Protein AF-A0A7G6AB05-F1 (afdb_monomer)

Radius of gyration: 19.97 Å; Cα contacts (8 Å, |Δi|>4): 587; chains: 1; bounding box: 58×50×56 Å

pLDDT: mean 70.3, std 20.04, range [27.23, 97.12]

Nearest PDB structures (foldseek):
  1w4s-assembly1_A  TM=7.068E-01  e=1.836E+00  Gallus gallus
  7r0w-assembly1_V  TM=6.114E-01  e=3.958E+00  Synechocystis
  1jsg-assembly1_A-2  TM=4.942E-01  e=6.851E+00  Homo sapiens
  7pe3-assembly1_B  TM=2.667E-01  e=8.533E+00  Caenorhabditis elegans

Structure (mmCIF, N/CA/C/O backbone):
data_AF-A0A7G6AB05-F1
#
_entry.id   AF-A0A7G6AB05-F1
#
loop_
_atom_site.group_PDB
_atom_site.id
_atom_site.type_symbol
_atom_site.label_atom_id
_atom_site.label_alt_id
_atom_site.label_comp_id
_atom_site.label_asym_id
_atom_site.label_entity_id
_atom_site.label_seq_id
_atom_site.pdbx_PDB_ins_code
_atom_site.Cartn_x
_atom_site.Cartn_y
_atom_site.Cartn_z
_atom_site.occupancy
_atom_site.B_iso_or_equiv
_atom_site.auth_seq_id
_atom_site.auth_comp_id
_atom_site.auth_asym_id
_atom_site.auth_atom_id
_atom_site.pdbx_PDB_model_num
ATOM 1 N N . MET A 1 1 ? -30.712 30.851 -35.227 1.00 44.06 1 MET A N 1
ATOM 2 C CA . MET A 1 1 ? -31.001 29.429 -34.936 1.00 44.06 1 MET A CA 1
ATOM 3 C C . MET A 1 1 ? -29.731 28.788 -34.395 1.00 44.06 1 MET A C 1
ATOM 5 O O . MET A 1 1 ? -28.768 28.641 -35.135 1.00 44.06 1 MET A O 1
ATOM 9 N N . MET A 1 2 ? -29.680 28.557 -33.081 1.00 33.19 2 MET A N 1
ATOM 10 C CA . MET A 1 2 ? -28.497 28.077 -32.356 1.00 33.19 2 MET A CA 1
ATOM 11 C C . MET A 1 2 ? -28.380 26.549 -32.433 1.00 33.19 2 MET A C 1
ATOM 13 O O . MET A 1 2 ? -29.336 25.832 -32.153 1.00 33.19 2 MET A O 1
ATOM 17 N N . ASN A 1 3 ? -27.187 26.073 -32.791 1.00 39.88 3 ASN A N 1
ATOM 18 C CA . ASN A 1 3 ? -26.809 24.663 -32.832 1.00 39.88 3 ASN A CA 1
ATOM 19 C C . ASN A 1 3 ? -26.556 24.117 -31.418 1.00 39.88 3 ASN A C 1
ATOM 21 O O . ASN A 1 3 ? -25.613 24.535 -30.746 1.00 39.88 3 ASN A O 1
ATOM 25 N N . HIS A 1 4 ? -27.332 23.118 -30.999 1.00 35.75 4 HIS A N 1
ATOM 26 C CA . HIS A 1 4 ? -27.012 22.278 -29.845 1.00 35.75 4 HIS A CA 1
ATOM 27 C C . HIS A 1 4 ? -26.193 21.057 -30.289 1.00 35.75 4 HIS A C 1
ATOM 29 O O . HIS A 1 4 ? -26.740 20.072 -30.775 1.00 35.75 4 HIS A O 1
ATOM 35 N N . ARG A 1 5 ? -24.874 21.088 -30.063 1.00 43.41 5 ARG A N 1
ATOM 36 C CA . ARG A 1 5 ? -24.049 19.874 -29.956 1.00 43.41 5 ARG A CA 1
ATOM 37 C C . ARG A 1 5 ? -23.779 19.606 -28.478 1.00 43.41 5 ARG A C 1
ATOM 39 O O . ARG A 1 5 ? -23.040 20.346 -27.837 1.00 43.41 5 ARG A O 1
ATOM 46 N N . ARG A 1 6 ? -24.402 18.559 -27.930 1.00 43.62 6 ARG A N 1
ATOM 47 C CA . ARG A 1 6 ? -24.071 18.019 -26.605 1.00 43.62 6 ARG A CA 1
ATOM 48 C C . ARG A 1 6 ? -22.850 17.110 -26.744 1.00 43.62 6 ARG A C 1
ATOM 50 O O . ARG A 1 6 ? -22.899 16.118 -27.463 1.00 43.62 6 ARG A O 1
ATOM 57 N N . ASN A 1 7 ? -21.771 17.464 -26.052 1.00 35.56 7 ASN A N 1
ATOM 58 C CA . ASN A 1 7 ? -20.606 16.608 -25.861 1.00 35.56 7 ASN A CA 1
ATOM 59 C C . ASN A 1 7 ? -20.951 15.496 -24.863 1.00 35.56 7 ASN A C 1
ATOM 61 O O . ASN A 1 7 ? -21.255 15.775 -23.705 1.00 35.56 7 ASN A O 1
ATOM 65 N N . ALA A 1 8 ? -20.866 14.244 -25.308 1.00 41.59 8 ALA A N 1
ATOM 66 C CA . ALA A 1 8 ? -20.833 13.068 -24.451 1.00 41.59 8 ALA A CA 1
ATOM 67 C C . ALA A 1 8 ? -19.367 12.660 -24.246 1.00 41.59 8 ALA A C 1
ATOM 69 O O . ALA A 1 8 ? -18.788 11.963 -25.073 1.00 41.59 8 ALA A O 1
ATOM 70 N N . ILE A 1 9 ? -18.746 13.125 -23.160 1.00 43.19 9 ILE A N 1
ATOM 71 C CA . ILE A 1 9 ? -17.452 12.617 -22.687 1.00 43.19 9 ILE A CA 1
ATOM 72 C C . ILE A 1 9 ? -17.542 12.507 -21.166 1.00 43.19 9 ILE A C 1
ATOM 74 O O . ILE A 1 9 ? -17.544 13.519 -20.474 1.00 43.19 9 ILE A O 1
ATOM 78 N N . GLY A 1 10 ? -17.624 11.281 -20.646 1.00 33.03 10 GLY A N 1
ATOM 79 C CA . GLY A 1 10 ? -17.534 11.032 -19.205 1.00 33.03 10 GLY A CA 1
ATOM 80 C C . GLY A 1 10 ? -18.266 9.774 -18.752 1.00 33.03 10 GLY A C 1
ATOM 81 O O . GLY A 1 10 ? -19.302 9.876 -18.112 1.00 33.03 10 GLY A O 1
ATOM 82 N N . GLY A 1 11 ? -17.748 8.585 -19.081 1.00 30.56 11 GLY A N 1
ATOM 83 C CA . GLY A 1 11 ? -18.360 7.332 -18.606 1.00 30.56 11 GLY A CA 1
ATOM 84 C C . GLY A 1 11 ? -17.463 6.092 -18.541 1.00 30.56 11 GLY A C 1
ATOM 85 O O . GLY A 1 11 ? -17.875 5.093 -17.966 1.00 30.56 11 GLY A O 1
ATOM 86 N N . LEU A 1 12 ? -16.237 6.112 -19.080 1.00 37.25 12 LEU A N 1
ATOM 87 C CA . LEU A 1 12 ? -15.486 4.863 -19.290 1.00 37.25 12 LEU A CA 1
ATOM 88 C C . LEU A 1 12 ? -14.577 4.394 -18.135 1.00 37.25 12 LEU A C 1
ATOM 90 O O . LEU A 1 12 ? -14.086 3.271 -18.202 1.00 37.25 12 LEU A O 1
ATOM 94 N N . LEU A 1 13 ? -14.327 5.193 -17.088 1.00 42.69 13 LEU A N 1
ATOM 95 C CA . LEU A 1 13 ? -13.339 4.812 -16.060 1.00 42.69 13 LEU A CA 1
ATOM 96 C C . LEU A 1 13 ? -13.902 3.944 -14.916 1.00 42.69 13 LEU A C 1
ATOM 98 O O . LEU A 1 13 ? -13.190 3.078 -14.415 1.00 42.69 13 LEU A O 1
ATOM 102 N N . ALA A 1 14 ? -15.169 4.114 -14.526 1.00 40.97 14 ALA A N 1
ATOM 103 C CA . ALA A 1 14 ? -15.726 3.430 -13.350 1.00 40.97 14 ALA A CA 1
ATOM 104 C C . ALA A 1 14 ? -16.011 1.929 -13.577 1.00 40.97 14 ALA A C 1
ATOM 106 O O . ALA A 1 14 ? -15.932 1.131 -12.645 1.00 40.97 14 ALA A O 1
ATOM 107 N N . MET A 1 15 ? -16.291 1.511 -14.818 1.00 38.28 15 MET A N 1
ATOM 108 C CA . MET A 1 15 ? -16.656 0.117 -15.116 1.00 38.28 15 MET A CA 1
ATOM 109 C C . MET A 1 15 ? -15.473 -0.867 -15.112 1.00 38.28 15 MET A C 1
ATOM 111 O O . MET A 1 15 ? -15.687 -2.055 -14.886 1.00 38.28 15 MET A O 1
ATOM 115 N N . SER A 1 16 ? -14.230 -0.414 -15.322 1.00 48.09 16 SER A N 1
ATOM 116 C CA . SER A 1 16 ? -13.082 -1.338 -15.430 1.00 48.09 16 SER A CA 1
ATOM 117 C C . SER A 1 16 ? -12.564 -1.837 -14.076 1.00 48.09 16 SER A C 1
ATOM 119 O O . SER A 1 16 ? -12.062 -2.954 -13.996 1.00 48.09 16 SER A O 1
ATOM 121 N N . VAL A 1 17 ? -12.718 -1.056 -13.002 1.00 45.28 17 VAL A N 1
ATOM 122 C CA . VAL A 1 17 ? -12.268 -1.454 -11.654 1.00 45.28 17 VAL A CA 1
ATOM 123 C C . VAL A 1 17 ? -13.204 -2.511 -11.056 1.00 45.28 17 VAL A C 1
ATOM 125 O O . VAL A 1 17 ? -12.750 -3.478 -10.457 1.00 45.28 17 VAL A O 1
ATOM 128 N N . SER A 1 18 ? -14.514 -2.391 -11.286 1.00 46.34 18 SER A N 1
ATOM 129 C CA . SER A 1 18 ? -15.521 -3.266 -10.667 1.00 46.34 18 SER A CA 1
ATOM 130 C C . SER A 1 18 ? -15.430 -4.740 -11.111 1.00 46.34 18 SER A C 1
ATOM 132 O O . SER A 1 18 ? -15.694 -5.641 -10.315 1.00 46.34 18 SER A O 1
ATOM 134 N N . LEU A 1 19 ? -14.997 -5.014 -12.350 1.00 47.50 19 LEU A N 1
ATOM 135 C CA . LEU A 1 19 ? -14.832 -6.384 -12.865 1.00 47.50 19 LEU A CA 1
ATOM 136 C C . LEU A 1 19 ? -13.566 -7.087 -12.348 1.00 47.50 19 LEU A C 1
ATOM 138 O O . LEU A 1 19 ? -13.603 -8.294 -12.120 1.00 47.50 19 LEU A O 1
ATOM 142 N N . ALA A 1 20 ? -12.475 -6.351 -12.116 1.00 52.31 20 ALA A N 1
ATOM 143 C CA . ALA A 1 20 ? -11.216 -6.915 -11.620 1.00 52.31 20 ALA A CA 1
ATOM 144 C C . ALA A 1 20 ? -11.246 -7.256 -10.117 1.00 52.31 20 ALA A C 1
ATOM 146 O O . ALA A 1 20 ? -10.421 -8.031 -9.647 1.00 52.31 20 ALA A O 1
ATOM 147 N N . LEU A 1 21 ? -12.202 -6.704 -9.360 1.00 54.72 21 LEU A N 1
ATOM 148 C CA . LEU A 1 21 ? -12.283 -6.868 -7.904 1.00 54.72 21 LEU A CA 1
ATOM 149 C C . LEU A 1 21 ? -13.045 -8.119 -7.443 1.00 54.72 21 LEU A C 1
ATOM 151 O O . LEU A 1 21 ? -12.908 -8.535 -6.296 1.00 54.72 21 LEU A O 1
ATOM 155 N N . ARG A 1 22 ? -13.833 -8.753 -8.320 1.00 53.94 22 ARG A N 1
ATOM 156 C CA . ARG A 1 22 ? -14.646 -9.926 -7.953 1.00 53.94 22 ARG A CA 1
ATOM 157 C C . ARG A 1 22 ? -13.841 -11.143 -7.463 1.00 53.94 22 ARG A C 1
ATOM 159 O O . ARG A 1 22 ? -14.256 -11.714 -6.459 1.00 53.94 22 ARG A O 1
ATOM 166 N N . PRO A 1 23 ? -12.710 -11.540 -8.082 1.00 57.22 23 PRO A N 1
ATOM 167 C CA . PRO A 1 23 ? -11.894 -12.627 -7.541 1.00 57.22 23 PRO A CA 1
ATOM 168 C C . PRO A 1 23 ? -11.135 -12.221 -6.268 1.00 57.22 23 PRO A C 1
ATOM 170 O O . PRO A 1 23 ? -10.894 -13.066 -5.415 1.00 57.22 23 PRO A O 1
ATOM 173 N N . VAL A 1 24 ? -10.816 -10.932 -6.103 1.00 58.56 24 VAL A N 1
ATOM 174 C CA . VAL A 1 24 ? -10.061 -10.406 -4.950 1.00 58.56 24 VAL A CA 1
ATOM 175 C C . VAL A 1 24 ? -10.853 -10.533 -3.642 1.00 58.56 24 VAL A C 1
ATOM 177 O O . VAL A 1 24 ? -10.275 -10.774 -2.587 1.00 58.56 24 VAL A O 1
ATOM 180 N N . PHE A 1 25 ? -12.182 -10.415 -3.700 1.00 62.56 25 PHE A N 1
ATOM 181 C CA . PHE A 1 25 ? -13.049 -10.473 -2.517 1.00 62.56 25 PHE A CA 1
ATOM 182 C C . PHE A 1 25 ? -13.604 -11.867 -2.192 1.00 62.56 25 PHE A C 1
ATOM 184 O O . PHE A 1 25 ? -14.284 -12.025 -1.181 1.00 62.56 25 PHE A O 1
ATOM 191 N N . ALA A 1 26 ? -13.308 -12.887 -3.005 1.00 58.47 26 ALA A N 1
ATOM 192 C CA . ALA A 1 26 ? -13.782 -14.253 -2.766 1.00 58.47 26 ALA A CA 1
ATOM 193 C C . ALA A 1 26 ? -13.115 -14.922 -1.545 1.00 58.47 26 ALA A C 1
ATOM 195 O O . ALA A 1 26 ? -13.660 -15.867 -0.984 1.00 58.47 26 ALA A O 1
ATOM 196 N N . GLN A 1 27 ? -11.968 -14.406 -1.097 1.00 60.06 27 GLN A N 1
ATOM 197 C CA . GLN A 1 27 ? -11.212 -14.874 0.073 1.00 60.06 27 GLN A CA 1
ATOM 198 C C . GLN A 1 27 ? -11.715 -14.252 1.398 1.00 60.06 27 GLN A C 1
ATOM 200 O O . GLN A 1 27 ? -10.928 -13.981 2.302 1.00 60.06 27 GLN A O 1
ATOM 205 N N . ALA A 1 28 ? -13.016 -13.958 1.511 1.00 49.59 28 ALA A N 1
ATOM 206 C CA . ALA A 1 28 ? -13.575 -13.283 2.682 1.00 49.59 28 ALA A CA 1
ATOM 207 C C . ALA A 1 28 ? -13.363 -14.103 3.972 1.00 49.59 28 ALA A C 1
ATOM 209 O O . ALA A 1 28 ? -13.723 -15.275 4.069 1.00 49.59 28 ALA A O 1
ATOM 210 N N . ASN A 1 29 ? -12.748 -13.448 4.958 1.00 54.75 29 ASN A N 1
ATOM 211 C CA . A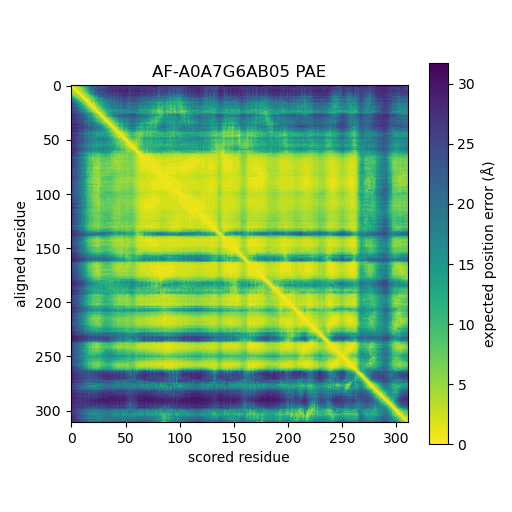SN A 1 29 ? -12.280 -14.032 6.210 1.00 54.75 29 ASN A CA 1
ATOM 212 C C . ASN A 1 29 ? -13.432 -14.264 7.197 1.00 54.75 29 ASN A C 1
ATOM 214 O O . ASN A 1 29 ? -14.025 -13.304 7.685 1.00 54.75 29 ASN A O 1
ATOM 218 N N . ASN A 1 30 ? -13.683 -15.520 7.567 1.00 44.16 30 ASN A N 1
ATOM 219 C CA . ASN A 1 30 ? -14.543 -15.858 8.700 1.00 44.16 30 ASN A CA 1
ATOM 220 C C . ASN A 1 30 ? -13.692 -15.892 9.983 1.00 44.16 30 ASN A C 1
ATOM 222 O O . ASN A 1 30 ? -12.887 -16.805 10.153 1.00 44.16 30 ASN A O 1
ATOM 226 N N . GLY A 1 31 ? -13.865 -14.918 10.883 1.00 49.56 31 GLY A N 1
ATOM 227 C CA . GLY A 1 31 ? -13.350 -14.997 12.261 1.00 49.56 31 GLY A CA 1
ATOM 228 C C . GLY A 1 31 ? -11.985 -14.348 12.511 1.00 49.56 31 GLY A C 1
ATOM 229 O O . GLY A 1 31 ? -11.032 -15.014 12.911 1.00 49.56 31 GLY A O 1
ATOM 230 N N . ILE A 1 32 ? -11.883 -13.033 12.322 1.00 48.62 32 ILE A N 1
ATOM 231 C CA . ILE A 1 32 ? -10.687 -12.266 12.688 1.00 48.62 32 ILE A CA 1
ATOM 232 C C . ILE A 1 32 ? -10.791 -11.852 14.165 1.00 48.62 32 ILE A C 1
ATOM 234 O O . ILE A 1 32 ? -11.595 -10.988 14.504 1.00 48.62 32 ILE A O 1
ATOM 238 N N . SER A 1 33 ? -9.970 -12.429 15.050 1.00 48.75 33 SER A N 1
ATOM 239 C CA . SER A 1 33 ? -9.823 -11.914 16.420 1.00 48.75 33 SER A CA 1
ATOM 240 C C . SER A 1 33 ? -8.942 -10.655 16.436 1.00 48.75 33 SER A C 1
ATOM 242 O O . SER A 1 33 ? -8.066 -10.470 15.588 1.00 48.75 33 SER A O 1
ATOM 244 N N . ALA A 1 34 ? -9.187 -9.752 17.390 1.00 48.28 34 ALA A N 1
ATOM 245 C CA . ALA A 1 34 ? -8.435 -8.501 17.549 1.00 48.28 34 ALA A CA 1
ATOM 246 C C . ALA A 1 34 ? -7.020 -8.694 18.146 1.00 48.28 34 ALA A C 1
ATOM 248 O O . ALA A 1 34 ? -6.250 -7.734 18.249 1.00 48.28 34 ALA A O 1
ATOM 249 N N . GLU A 1 35 ? -6.667 -9.925 18.524 1.00 44.09 35 GLU A N 1
ATOM 250 C CA . GLU A 1 35 ? -5.389 -10.271 19.144 1.00 44.09 35 GLU A CA 1
ATOM 251 C C . GLU A 1 35 ? -4.234 -10.038 18.157 1.00 44.09 35 GLU A C 1
ATOM 253 O O . GLU A 1 35 ? -4.220 -10.540 17.034 1.00 44.09 35 GLU A O 1
ATOM 258 N N . GLY A 1 36 ? -3.268 -9.212 18.563 1.00 47.62 36 GLY A N 1
ATOM 259 C CA . GLY A 1 36 ? -2.148 -8.763 17.724 1.00 47.62 36 GLY A CA 1
ATOM 260 C C . GLY A 1 36 ? -2.143 -7.261 17.427 1.00 47.62 36 GLY A C 1
ATOM 261 O O . GLY A 1 36 ? -1.134 -6.741 16.947 1.00 47.62 36 GLY A O 1
ATOM 262 N N . MET A 1 37 ? -3.223 -6.542 17.757 1.00 43.88 37 MET A N 1
ATOM 263 C CA . MET A 1 37 ? -3.253 -5.074 17.713 1.00 43.88 37 MET A CA 1
ATOM 264 C C . MET A 1 37 ? -2.632 -4.391 18.930 1.00 43.88 37 MET A C 1
ATOM 266 O O . MET A 1 37 ? -2.259 -3.232 18.805 1.00 43.88 37 MET A O 1
ATOM 270 N N . GLU A 1 38 ? -2.433 -5.091 20.048 1.00 49.12 38 GLU A N 1
ATOM 271 C CA . GLU A 1 38 ? -1.863 -4.528 21.290 1.00 49.12 38 GLU A CA 1
ATOM 272 C C . GLU A 1 38 ? -0.440 -3.965 21.127 1.00 49.12 38 GLU A C 1
ATOM 274 O O . GLU A 1 38 ? 0.093 -3.311 22.010 1.00 49.12 38 GLU A O 1
ATOM 279 N N . LYS A 1 39 ? 0.201 -4.191 19.975 1.00 50.53 39 LYS A N 1
ATOM 280 C CA . LYS A 1 39 ? 1.492 -3.578 19.645 1.00 50.53 39 LYS A CA 1
ATOM 281 C C . LYS A 1 39 ? 1.371 -2.311 18.805 1.00 50.53 39 LYS A C 1
ATOM 283 O O . LYS A 1 39 ? 2.404 -1.728 18.486 1.00 50.53 39 LYS A O 1
ATOM 288 N N . PHE A 1 40 ? 0.175 -1.866 18.410 1.00 52.16 40 PHE A N 1
ATOM 289 C CA . PHE A 1 40 ? 0.024 -0.629 17.632 1.00 52.16 40 PHE A CA 1
ATOM 290 C C . PHE A 1 40 ? 0.294 0.646 18.445 1.00 52.16 40 PHE A C 1
ATOM 292 O O . PHE A 1 40 ? 0.454 1.705 17.835 1.00 52.16 40 PHE A O 1
ATOM 299 N N . ASP A 1 41 ? 0.408 0.534 19.768 1.00 53.19 41 ASP A N 1
ATOM 300 C CA . ASP A 1 41 ? 0.462 1.674 20.686 1.00 53.19 41 ASP A CA 1
ATOM 301 C C . ASP A 1 41 ? 1.769 2.465 20.618 1.00 53.19 41 ASP A C 1
ATOM 303 O O . ASP A 1 41 ? 1.729 3.696 20.631 1.00 53.19 41 ASP A O 1
ATOM 307 N N . ASP A 1 42 ? 2.893 1.794 20.357 1.00 60.91 42 ASP A N 1
ATOM 308 C CA . ASP A 1 42 ? 4.179 2.462 20.166 1.00 60.91 42 ASP A CA 1
ATOM 309 C C . ASP A 1 42 ? 4.446 2.698 18.675 1.00 60.91 42 ASP A C 1
ATOM 311 O O . ASP A 1 42 ? 4.861 1.805 17.922 1.00 60.91 42 ASP A O 1
ATOM 315 N N . PHE A 1 43 ? 4.180 3.922 18.214 1.00 58.56 43 PHE A N 1
ATOM 316 C CA . PHE A 1 43 ? 4.699 4.380 16.926 1.00 58.56 43 PHE A CA 1
ATOM 317 C C . PHE A 1 43 ? 6.229 4.362 16.980 1.00 58.56 43 PHE A C 1
ATOM 319 O O . PHE A 1 43 ? 6.782 4.837 17.972 1.00 58.56 43 PHE A O 1
ATOM 326 N N . PRO A 1 44 ? 6.926 3.873 15.933 1.00 64.62 44 PRO A N 1
ATOM 327 C CA . PRO A 1 44 ? 8.379 3.970 15.898 1.00 64.62 44 PRO A CA 1
ATOM 328 C C . PRO A 1 44 ? 8.783 5.432 16.112 1.00 64.62 44 PRO A C 1
ATOM 330 O O . PRO A 1 44 ? 8.218 6.316 15.457 1.00 64.62 44 PRO A O 1
ATOM 333 N N . GLN A 1 45 ? 9.712 5.677 17.040 1.00 64.56 45 GLN A N 1
ATOM 334 C CA . GLN A 1 45 ? 10.186 7.015 17.421 1.00 64.56 45 GLN A CA 1
ATOM 335 C C . GLN A 1 45 ? 10.561 7.849 16.185 1.00 64.56 45 GLN A C 1
ATOM 337 O O . GLN A 1 45 ? 10.300 9.042 16.102 1.00 64.56 45 GLN A O 1
ATOM 342 N N . GLU A 1 46 ? 11.030 7.173 15.141 1.00 65.31 46 GLU A N 1
ATOM 343 C CA . GLU A 1 46 ? 11.358 7.716 13.831 1.00 65.31 46 GLU A CA 1
ATOM 344 C C . GLU A 1 46 ? 10.228 8.497 13.142 1.00 65.31 46 GLU A C 1
ATOM 346 O O . GLU A 1 46 ? 10.495 9.429 12.381 1.00 65.31 46 GLU A O 1
ATOM 351 N N . PHE A 1 47 ? 8.966 8.125 13.371 1.00 65.06 47 PHE A N 1
ATOM 352 C CA . PHE A 1 47 ? 7.822 8.887 12.865 1.00 65.06 47 PHE A CA 1
ATOM 353 C C . PHE A 1 47 ? 7.615 10.171 13.673 1.00 65.06 47 PHE A C 1
ATOM 355 O O . PHE A 1 47 ? 7.250 11.194 13.097 1.00 65.06 47 PHE A O 1
ATOM 362 N N . GLN A 1 48 ? 7.900 10.135 14.976 1.00 59.69 48 GLN A N 1
ATOM 363 C CA . GLN A 1 48 ? 7.760 11.268 15.891 1.00 59.69 48 GLN A CA 1
ATOM 364 C C . GLN A 1 48 ? 8.875 12.306 15.695 1.00 59.69 48 GLN A C 1
ATOM 366 O O . GLN A 1 48 ? 8.613 13.505 15.748 1.00 59.69 48 GLN A O 1
ATOM 371 N N . ASP A 1 49 ? 10.084 11.865 15.340 1.00 60.19 49 ASP A N 1
ATOM 372 C CA . ASP A 1 49 ? 11.262 12.727 15.142 1.00 60.19 49 ASP A CA 1
ATOM 373 C C . ASP A 1 49 ? 11.226 13.525 13.819 1.00 60.19 49 ASP A C 1
ATOM 375 O O . ASP A 1 49 ? 12.192 14.179 13.414 1.00 60.19 49 ASP A O 1
ATOM 379 N N . GLY A 1 50 ? 10.101 13.480 13.100 1.00 58.75 50 GLY A N 1
ATOM 380 C CA . GLY A 1 50 ? 9.906 14.227 11.867 1.00 58.75 50 GLY A CA 1
ATOM 381 C C . GLY A 1 50 ? 10.708 13.683 10.685 1.00 58.75 50 GLY A C 1
ATOM 382 O O . GLY A 1 50 ? 11.036 14.463 9.795 1.00 58.75 50 GLY A O 1
ATOM 383 N N . MET A 1 51 ? 11.016 12.379 10.633 1.00 58.25 51 MET A N 1
ATOM 384 C CA . MET A 1 51 ? 11.576 11.753 9.420 1.00 58.25 51 MET A CA 1
ATOM 385 C C . MET A 1 51 ? 10.522 11.514 8.330 1.00 58.25 51 MET A C 1
ATOM 387 O O . MET A 1 51 ? 10.863 11.296 7.168 1.00 58.25 51 MET A O 1
ATOM 391 N N . PHE A 1 52 ? 9.236 11.606 8.673 1.00 62.00 52 PHE A N 1
ATOM 392 C CA . PHE A 1 52 ? 8.141 11.664 7.709 1.00 62.00 52 PHE A CA 1
ATOM 393 C C . PHE A 1 52 ? 7.956 13.120 7.248 1.00 62.00 52 PHE A C 1
ATOM 395 O O . PHE A 1 52 ? 7.048 13.823 7.687 1.00 62.00 52 PHE A O 1
ATOM 402 N N . ARG A 1 53 ? 8.874 13.616 6.410 1.00 58.44 53 ARG A N 1
ATOM 403 C CA . ARG A 1 53 ? 8.783 14.947 5.783 1.00 58.44 53 ARG A CA 1
ATOM 404 C C . ARG A 1 53 ? 8.573 14.805 4.292 1.00 58.44 53 ARG A C 1
ATOM 406 O O . ARG A 1 53 ? 9.129 13.912 3.658 1.00 58.44 53 ARG A O 1
ATOM 413 N N . SER A 1 54 ? 7.765 15.699 3.736 1.00 56.72 54 SER A N 1
ATOM 414 C CA . SER A 1 54 ? 7.745 15.869 2.293 1.00 56.72 54 SER A CA 1
ATOM 415 C C . SER A 1 54 ? 9.046 16.569 1.892 1.00 56.72 54 SER A C 1
ATOM 417 O O . SER A 1 54 ? 9.517 17.433 2.635 1.00 56.72 54 SER A O 1
ATOM 419 N N . PRO A 1 55 ? 9.626 16.257 0.724 1.00 54.69 55 PRO A N 1
ATOM 420 C CA . PRO A 1 55 ? 10.668 17.098 0.124 1.00 54.69 55 PRO A CA 1
ATOM 421 C C . PRO A 1 55 ? 10.174 18.529 -0.150 1.00 54.69 55 PRO A C 1
ATOM 423 O O . PRO A 1 55 ? 10.980 19.443 -0.278 1.00 54.69 55 PRO A O 1
ATOM 426 N N . ASP A 1 56 ? 8.856 18.723 -0.264 1.00 57.56 56 ASP A N 1
ATOM 427 C CA . ASP A 1 56 ? 8.233 20.038 -0.338 1.00 57.56 56 ASP A CA 1
ATOM 428 C C . ASP A 1 56 ? 8.187 20.634 1.079 1.00 57.56 56 ASP A C 1
ATOM 430 O O . ASP A 1 56 ? 7.405 20.146 1.899 1.00 57.56 56 ASP A O 1
ATOM 434 N N . PRO A 1 57 ? 8.977 21.681 1.387 1.00 58.97 57 PRO A N 1
ATOM 435 C CA . PRO A 1 57 ? 9.057 22.260 2.730 1.00 58.97 57 PRO A CA 1
ATOM 436 C C . PRO A 1 57 ? 7.732 22.880 3.199 1.00 58.97 57 PRO A C 1
ATOM 438 O O . PRO A 1 57 ? 7.547 23.127 4.392 1.00 58.97 57 PRO A O 1
ATOM 441 N N . ASN A 1 58 ? 6.785 23.110 2.284 1.00 58.91 58 ASN A N 1
ATOM 442 C CA . ASN A 1 58 ? 5.450 23.590 2.623 1.00 58.91 58 ASN A CA 1
ATOM 443 C C . ASN A 1 58 ? 4.505 22.450 3.033 1.00 58.91 58 ASN A C 1
ATOM 445 O O . ASN A 1 58 ? 3.460 22.709 3.634 1.00 58.91 58 ASN A O 1
ATOM 449 N N . LYS A 1 59 ? 4.876 21.189 2.773 1.00 59.00 59 LYS A N 1
ATOM 450 C CA . LYS A 1 59 ? 4.097 20.000 3.125 1.00 59.00 59 LYS A CA 1
ATOM 451 C C . LYS A 1 59 ? 4.739 19.251 4.286 1.00 59.00 59 LYS A C 1
ATOM 453 O O . LYS A 1 59 ? 5.794 18.641 4.156 1.00 59.00 59 LYS A O 1
ATOM 458 N N . ASN A 1 60 ? 4.037 19.205 5.410 1.00 58.88 60 ASN A N 1
ATOM 459 C CA . ASN A 1 60 ? 4.366 18.263 6.474 1.00 58.88 60 ASN A CA 1
ATOM 460 C C . ASN A 1 60 ? 3.274 17.201 6.501 1.00 58.88 60 ASN A C 1
ATOM 462 O O . ASN A 1 60 ? 2.114 17.485 6.208 1.00 58.88 60 ASN A O 1
ATOM 466 N N . PHE A 1 61 ? 3.642 15.984 6.854 1.00 67.00 61 PHE A N 1
ATOM 467 C CA . PHE A 1 61 ? 2.657 14.969 7.179 1.00 67.00 61 PHE A CA 1
ATOM 468 C C . PHE A 1 61 ? 2.104 15.217 8.581 1.00 67.00 61 PHE A C 1
ATOM 470 O O . PHE A 1 61 ? 2.650 16.034 9.333 1.00 67.00 61 PHE A O 1
ATOM 477 N N . GLY A 1 62 ? 1.019 14.522 8.928 1.00 66.19 62 GLY A N 1
ATOM 478 C CA . GLY A 1 62 ? 0.565 14.470 10.314 1.00 66.19 62 GLY A CA 1
ATOM 479 C C . GLY A 1 62 ? 1.709 14.094 11.260 1.00 66.19 62 GLY A C 1
ATOM 480 O O . GLY A 1 62 ? 2.605 13.361 10.862 1.00 66.19 62 GLY A O 1
ATOM 481 N N . SER A 1 63 ? 1.712 14.636 12.478 1.00 69.69 63 SER A N 1
ATOM 482 C CA . SER A 1 63 ? 2.806 14.473 13.454 1.00 69.69 63 SER A CA 1
ATOM 483 C C . SER A 1 63 ? 2.339 13.895 14.790 1.00 69.69 63 SER A C 1
ATOM 485 O O . SER A 1 63 ? 3.111 13.806 15.740 1.00 69.69 63 SER A O 1
ATOM 487 N N . THR A 1 64 ? 1.061 13.531 14.885 1.00 79.12 64 THR A N 1
ATOM 488 C CA . THR A 1 64 ? 0.417 13.093 16.127 1.00 79.12 64 THR A CA 1
ATOM 489 C C . THR A 1 64 ? -0.087 11.661 15.985 1.00 79.12 64 THR A C 1
ATOM 491 O O . THR A 1 64 ? -0.521 11.247 14.907 1.00 79.12 64 THR A O 1
ATOM 494 N N . SER A 1 65 ? -0.055 10.891 17.077 1.00 82.62 65 SER A N 1
ATOM 495 C CA . SER A 1 65 ? -0.656 9.555 17.095 1.00 82.62 65 SER A CA 1
ATOM 496 C C . SER A 1 65 ? -2.166 9.642 16.823 1.00 82.62 65 SER A C 1
ATOM 498 O O . SER A 1 65 ? -2.845 10.401 17.517 1.00 82.62 65 SER A O 1
ATOM 500 N N . PRO A 1 66 ? -2.709 8.884 15.854 1.00 87.12 66 PRO A N 1
ATOM 501 C CA . PRO A 1 66 ? -4.142 8.799 15.603 1.00 87.12 66 PRO A CA 1
ATOM 502 C C . PRO A 1 66 ? -4.927 8.294 16.820 1.00 87.12 66 PRO A C 1
ATOM 504 O O . PRO A 1 66 ? -4.373 7.535 17.619 1.00 87.12 66 PRO A O 1
ATOM 507 N N . PRO A 1 67 ? -6.221 8.657 16.944 1.00 90.19 67 PRO A N 1
ATOM 508 C CA . PRO A 1 67 ? -7.108 8.108 17.961 1.00 90.19 67 PRO A CA 1
ATOM 509 C C . PRO A 1 67 ? -7.185 6.585 17.854 1.00 90.19 67 PRO A C 1
ATOM 511 O O . PRO A 1 67 ? -7.121 6.042 16.746 1.00 90.19 67 PRO A O 1
ATOM 514 N N . GLU A 1 68 ? -7.419 5.901 18.975 1.00 88.81 68 GLU A N 1
ATOM 515 C CA . GLU A 1 68 ? -7.499 4.432 19.005 1.00 88.81 68 GLU A CA 1
ATOM 516 C C . GLU A 1 68 ? -8.519 3.868 18.015 1.00 88.81 68 GLU A C 1
ATOM 518 O O . GLU A 1 68 ? -8.240 2.894 17.321 1.00 88.81 68 GLU A O 1
ATOM 523 N N . THR A 1 69 ? -9.654 4.544 17.826 1.00 92.62 69 THR A N 1
ATOM 524 C CA . THR A 1 69 ? -10.658 4.148 16.830 1.00 92.62 69 THR A CA 1
ATOM 525 C C . THR A 1 69 ? -10.086 4.102 15.409 1.00 92.62 69 THR A C 1
ATOM 527 O O . THR A 1 69 ? -10.423 3.219 14.624 1.00 92.62 69 THR A O 1
ATOM 530 N N . TYR A 1 70 ? -9.192 5.030 15.051 1.00 92.88 70 TYR A N 1
ATOM 531 C CA . TYR A 1 70 ? -8.585 5.073 13.717 1.00 92.88 70 TYR A CA 1
ATOM 532 C C . TYR A 1 70 ? -7.528 3.978 13.562 1.00 92.88 70 TYR A C 1
ATOM 534 O O . TYR A 1 70 ? -7.421 3.381 12.485 1.00 92.88 70 TYR A O 1
ATOM 542 N N . LYS A 1 71 ? -6.774 3.686 14.632 1.00 90.38 71 LYS A N 1
ATOM 543 C CA . LYS A 1 71 ? -5.852 2.545 14.666 1.00 90.38 71 LYS A CA 1
ATOM 544 C C . LYS A 1 71 ? -6.622 1.236 14.492 1.00 90.38 71 LYS A C 1
ATOM 546 O O . LYS A 1 71 ? -6.270 0.459 13.608 1.00 90.38 71 LYS A O 1
ATOM 551 N N . ALA A 1 72 ? -7.708 1.041 15.246 1.00 90.75 72 ALA A N 1
ATOM 552 C CA . ALA A 1 72 ? -8.592 -0.124 15.175 1.00 90.75 72 ALA A CA 1
ATOM 553 C C . ALA A 1 72 ? -9.138 -0.354 13.757 1.00 90.75 72 ALA A C 1
ATOM 555 O O . ALA A 1 72 ? -8.954 -1.435 13.193 1.00 90.75 72 ALA A O 1
ATOM 556 N N . ILE A 1 73 ? -9.708 0.687 13.135 1.00 93.81 73 ILE A N 1
ATOM 557 C CA . ILE A 1 73 ? -10.188 0.630 11.744 1.00 93.81 73 ILE A CA 1
ATOM 558 C C . ILE A 1 73 ? -9.049 0.276 10.784 1.00 93.81 73 ILE A C 1
ATOM 560 O O . ILE A 1 73 ? -9.212 -0.585 9.924 1.00 93.81 73 ILE A O 1
ATOM 564 N N . SER A 1 74 ? -7.870 0.880 10.942 1.00 92.44 74 SER A N 1
ATOM 565 C CA . SER A 1 74 ? -6.718 0.564 10.085 1.00 92.44 74 SER A CA 1
ATOM 566 C C . SER A 1 74 ? -6.253 -0.878 10.236 1.00 92.44 74 SER A C 1
ATOM 568 O O . SER A 1 74 ? -5.880 -1.503 9.247 1.00 92.44 74 SER A O 1
ATOM 570 N N . GLY A 1 75 ? -6.305 -1.431 11.450 1.00 90.44 75 GLY A N 1
ATOM 571 C CA . GLY A 1 75 ? -6.027 -2.841 11.698 1.00 90.44 75 GLY A CA 1
ATOM 572 C C . GLY A 1 75 ? -6.976 -3.755 10.922 1.00 90.44 75 GLY A C 1
ATOM 573 O O . GLY A 1 75 ? -6.517 -4.690 10.267 1.00 90.44 75 GLY A O 1
ATOM 574 N N . VAL A 1 76 ? -8.276 -3.447 10.927 1.00 92.50 76 VAL A N 1
ATOM 575 C CA . VAL A 1 76 ? -9.278 -4.162 10.118 1.00 92.50 76 VAL A CA 1
ATOM 576 C C . VAL A 1 76 ? -8.985 -4.019 8.624 1.00 92.50 76 VAL A C 1
ATOM 578 O O . VAL A 1 76 ? -8.952 -5.019 7.912 1.00 92.50 76 VAL A O 1
ATOM 581 N N . LEU A 1 77 ? -8.678 -2.808 8.148 1.00 93.31 77 LEU A N 1
ATOM 582 C CA . LEU A 1 77 ? -8.346 -2.565 6.742 1.00 93.31 77 LEU A CA 1
ATOM 583 C C . LEU A 1 77 ? -7.111 -3.352 6.284 1.00 93.31 77 LEU A C 1
ATOM 585 O O . LEU A 1 77 ? -7.129 -3.924 5.197 1.00 93.31 77 LEU A O 1
ATOM 589 N N . LEU A 1 78 ? -6.055 -3.410 7.097 1.00 92.81 78 LEU A N 1
ATOM 590 C CA . LEU A 1 78 ? -4.829 -4.148 6.781 1.00 92.81 78 LEU A CA 1
ATOM 591 C C . LEU A 1 78 ? -5.052 -5.670 6.804 1.00 92.81 78 LEU A C 1
ATOM 593 O O . LEU A 1 78 ? -4.553 -6.366 5.923 1.00 92.81 78 LEU A O 1
ATOM 597 N N . ARG A 1 79 ? -5.814 -6.198 7.772 1.00 89.75 79 ARG A N 1
ATOM 598 C CA . ARG A 1 79 ? -6.147 -7.636 7.845 1.00 89.75 79 ARG A CA 1
ATOM 599 C C . ARG A 1 79 ? -7.124 -8.076 6.756 1.00 89.75 79 ARG A C 1
ATOM 601 O O . ARG A 1 79 ? -7.035 -9.204 6.280 1.00 89.75 79 ARG A O 1
ATOM 608 N N . GLY A 1 80 ? -8.029 -7.186 6.354 1.00 91.56 80 GLY A N 1
ATOM 609 C CA . GLY A 1 80 ? -9.000 -7.418 5.286 1.00 91.56 80 GLY A CA 1
ATOM 610 C C . GLY A 1 80 ? -8.380 -7.530 3.893 1.00 91.56 80 GLY A C 1
ATOM 611 O O . GLY A 1 80 ? -9.034 -8.035 2.984 1.00 91.56 80 GLY A O 1
ATOM 612 N N . ALA A 1 81 ? -7.127 -7.097 3.716 1.00 92.81 81 ALA A N 1
ATOM 613 C CA . ALA A 1 81 ? -6.429 -7.262 2.450 1.00 92.81 81 ALA A CA 1
ATOM 614 C C . ALA A 1 81 ? -6.189 -8.754 2.140 1.00 92.81 81 ALA A C 1
ATOM 616 O O . ALA A 1 81 ? -5.838 -9.516 3.057 1.00 92.81 81 ALA A O 1
ATOM 617 N N . PRO A 1 82 ? -6.309 -9.163 0.862 1.00 91.94 82 PRO A N 1
ATOM 618 C CA . PRO A 1 82 ? -6.130 -10.550 0.441 1.00 91.94 82 PRO A CA 1
ATOM 619 C C . PRO A 1 82 ? -4.699 -11.031 0.717 1.00 91.94 82 PRO A C 1
ATOM 621 O O . PRO A 1 82 ? -3.777 -10.230 0.884 1.00 91.94 82 PRO A O 1
ATOM 624 N N . PHE A 1 83 ? -4.513 -12.345 0.779 1.00 92.00 83 PHE A N 1
ATOM 625 C CA . PHE A 1 83 ? -3.242 -13.022 1.054 1.00 92.00 83 PHE A CA 1
ATOM 626 C C . PHE A 1 83 ? -3.172 -14.310 0.230 1.00 92.00 83 PHE A C 1
ATOM 628 O O . PHE A 1 83 ? -4.167 -14.687 -0.379 1.00 92.00 83 PHE A O 1
ATOM 635 N N . ASP A 1 84 ? -2.010 -14.960 0.168 1.00 90.56 84 ASP A N 1
ATOM 636 C CA . ASP A 1 84 ? -1.790 -16.131 -0.699 1.00 90.56 84 ASP A CA 1
ATOM 637 C C . ASP A 1 84 ? -2.304 -15.911 -2.142 1.00 90.56 84 ASP A C 1
ATOM 639 O O . ASP A 1 84 ? -3.029 -16.710 -2.729 1.00 90.56 84 ASP A O 1
ATOM 643 N N . CYS A 1 85 ? -1.998 -14.735 -2.687 1.00 91.25 85 CYS A N 1
ATOM 644 C CA . CYS A 1 85 ? -2.482 -14.231 -3.976 1.00 91.25 85 CYS A CA 1
ATOM 645 C C . CYS A 1 85 ? -1.354 -13.465 -4.674 1.00 91.25 85 CYS A C 1
ATOM 647 O O . CYS A 1 85 ? -0.252 -13.407 -4.145 1.00 91.25 85 CYS A O 1
ATOM 649 N N . ARG A 1 86 ? -1.556 -12.855 -5.849 1.00 92.44 86 ARG A N 1
ATOM 650 C CA . ARG A 1 86 ? -0.490 -12.031 -6.457 1.00 92.44 86 ARG A CA 1
ATOM 651 C C . ARG A 1 86 ? -0.379 -10.691 -5.708 1.00 92.44 86 ARG A C 1
ATOM 653 O O . ARG A 1 86 ? -1.380 -10.194 -5.197 1.00 92.44 86 ARG A O 1
ATOM 660 N N . PRO A 1 87 ? 0.777 -9.998 -5.700 1.00 92.94 87 PRO A N 1
ATOM 661 C CA . PRO A 1 87 ? 0.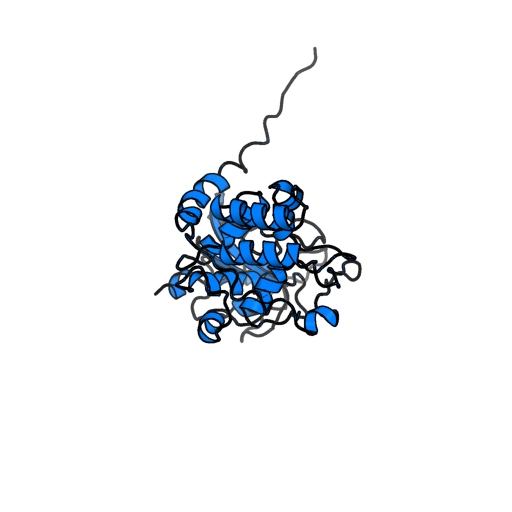940 -8.751 -4.955 1.00 92.94 87 PRO A CA 1
ATOM 662 C C . PRO A 1 87 ? 0.071 -7.641 -5.551 1.00 92.94 87 PRO A C 1
ATOM 664 O O . PRO A 1 87 ? -0.388 -6.753 -4.839 1.00 92.94 87 PRO A O 1
ATOM 667 N N . ILE A 1 88 ? -0.199 -7.712 -6.858 1.00 91.19 88 ILE A N 1
ATOM 668 C CA . ILE A 1 88 ? -1.123 -6.804 -7.529 1.00 91.19 88 ILE A CA 1
ATOM 669 C C . ILE A 1 88 ? -2.566 -6.961 -7.035 1.00 91.19 88 ILE A C 1
ATOM 671 O O . ILE A 1 88 ? -3.283 -5.968 -6.974 1.00 91.19 88 ILE A O 1
ATOM 675 N N . ASP A 1 89 ? -2.983 -8.160 -6.617 1.00 92.56 89 ASP A N 1
ATOM 676 C CA . ASP A 1 89 ? -4.330 -8.387 -6.082 1.00 92.56 89 ASP A CA 1
ATOM 677 C C . ASP A 1 89 ? -4.473 -7.697 -4.709 1.00 92.56 89 ASP A C 1
ATOM 679 O O . ASP A 1 89 ? -5.476 -7.036 -4.432 1.00 92.56 89 ASP A O 1
ATOM 683 N N . VAL A 1 90 ? -3.404 -7.716 -3.902 1.00 93.44 90 VAL A N 1
ATOM 684 C CA . VAL A 1 90 ? -3.289 -6.904 -2.678 1.00 93.44 90 VAL A CA 1
ATOM 685 C C . VAL A 1 90 ? -3.331 -5.406 -2.993 1.00 93.44 90 VAL A C 1
ATOM 687 O O . VAL A 1 90 ? -3.999 -4.639 -2.301 1.00 93.44 90 VAL A O 1
ATOM 690 N N . ALA A 1 91 ? -2.657 -4.964 -4.055 1.00 91.38 91 ALA A N 1
ATOM 691 C CA . ALA A 1 91 ? -2.674 -3.558 -4.441 1.00 91.38 91 ALA A CA 1
ATOM 692 C C . ALA A 1 91 ? -4.064 -3.095 -4.920 1.00 91.38 91 ALA A C 1
ATOM 694 O O . ALA A 1 91 ? -4.495 -1.987 -4.583 1.00 91.38 91 ALA A O 1
ATOM 695 N N . TYR A 1 92 ? -4.796 -3.950 -5.644 1.00 90.62 92 TYR A N 1
ATOM 696 C CA . TYR A 1 92 ? -6.174 -3.684 -6.056 1.00 90.62 92 TYR A CA 1
ATOM 697 C C . TYR A 1 92 ? -7.124 -3.524 -4.871 1.00 90.62 92 TYR A C 1
ATOM 699 O O . TYR A 1 92 ? -8.013 -2.677 -4.939 1.00 90.62 92 TYR A O 1
ATOM 707 N N . TYR A 1 93 ? -6.920 -4.255 -3.773 1.00 92.88 93 TYR A N 1
ATOM 708 C CA . TYR A 1 93 ? -7.707 -4.067 -2.554 1.00 92.88 93 TYR A CA 1
ATOM 709 C C . TYR A 1 93 ? -7.629 -2.622 -2.030 1.00 92.88 93 TYR A C 1
ATOM 711 O O . TYR A 1 93 ? -8.657 -2.009 -1.746 1.00 92.88 93 TYR A O 1
ATOM 719 N N . PHE A 1 94 ? -6.437 -2.019 -1.973 1.00 92.69 94 PHE A N 1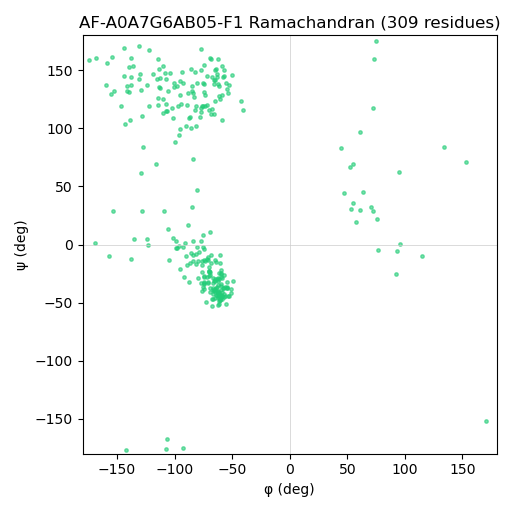
ATOM 720 C CA . PHE A 1 94 ? -6.314 -0.625 -1.521 1.00 92.69 94 PHE A CA 1
ATOM 721 C C . PHE A 1 94 ? -6.783 0.396 -2.563 1.00 92.69 94 PHE A C 1
ATOM 723 O O . PHE A 1 94 ? -7.246 1.477 -2.194 1.00 92.69 94 PHE A O 1
ATOM 730 N N . ALA A 1 95 ? -6.723 0.061 -3.854 1.00 87.06 95 ALA A N 1
ATOM 731 C CA . ALA A 1 95 ? -7.390 0.859 -4.881 1.00 87.06 95 ALA A CA 1
ATOM 732 C C . ALA A 1 95 ? -8.921 0.822 -4.713 1.00 87.06 95 ALA A C 1
ATOM 734 O O . ALA A 1 95 ? -9.579 1.847 -4.856 1.00 87.06 95 ALA A O 1
ATOM 735 N N . ALA A 1 96 ? -9.494 -0.326 -4.340 1.00 86.25 96 ALA A N 1
ATOM 736 C CA . ALA A 1 96 ? -10.916 -0.446 -4.030 1.00 86.25 96 ALA A CA 1
ATOM 737 C C . ALA A 1 96 ? -11.297 0.345 -2.769 1.00 86.25 96 ALA A C 1
ATOM 739 O O . ALA A 1 96 ? -12.282 1.084 -2.792 1.00 86.25 96 ALA A O 1
ATOM 740 N N . LEU A 1 97 ? -10.474 0.283 -1.712 1.00 90.19 97 LEU A N 1
ATOM 741 C CA . LEU A 1 97 ? -10.637 1.096 -0.500 1.00 90.19 97 LEU A CA 1
ATOM 742 C C . LEU A 1 97 ? -10.751 2.588 -0.835 1.00 90.19 97 LEU A C 1
ATOM 744 O O . LEU A 1 97 ? -11.631 3.275 -0.317 1.00 90.19 97 LEU A O 1
ATOM 748 N N . ARG A 1 98 ? -9.901 3.093 -1.735 1.00 84.75 98 ARG A N 1
ATOM 749 C CA . ARG A 1 98 ? -9.967 4.483 -2.205 1.00 84.75 98 ARG A CA 1
ATOM 750 C C . ARG A 1 98 ? -11.306 4.812 -2.864 1.00 84.75 98 ARG A C 1
ATOM 752 O O . ARG A 1 98 ? -11.804 5.927 -2.716 1.00 84.75 98 ARG A O 1
ATOM 759 N N . GLU A 1 99 ? -11.901 3.862 -3.572 1.00 83.50 99 GLU A N 1
ATOM 760 C CA . GLU A 1 99 ? -13.228 4.021 -4.166 1.00 83.50 99 GLU A CA 1
ATOM 761 C C . GLU A 1 99 ? -14.367 3.805 -3.157 1.00 83.50 99 GLU A C 1
ATOM 763 O O . GLU A 1 99 ? -15.529 4.072 -3.469 1.00 83.50 99 GLU A O 1
ATOM 768 N N . GLY A 1 100 ? -14.043 3.458 -1.907 1.00 86.75 100 GLY A N 1
ATOM 769 C CA . GLY A 1 100 ? -15.003 3.154 -0.846 1.00 86.75 100 GLY A CA 1
ATOM 770 C C . GLY A 1 100 ? -15.637 1.775 -1.020 1.00 86.75 100 GLY A C 1
ATOM 771 O O . GLY A 1 100 ? -16.736 1.544 -0.522 1.00 86.75 100 GLY A O 1
ATOM 772 N N . ILE A 1 101 ? -14.971 0.890 -1.762 1.00 88.81 101 ILE A N 1
ATOM 773 C CA . ILE A 1 101 ? -15.420 -0.461 -2.083 1.00 88.81 101 ILE A CA 1
ATOM 774 C C . ILE A 1 101 ? -14.580 -1.434 -1.257 1.00 88.81 101 ILE A C 1
ATOM 776 O O . ILE A 1 101 ? -13.369 -1.540 -1.445 1.00 88.81 101 ILE A O 1
ATOM 780 N N . LEU A 1 102 ? -15.227 -2.143 -0.340 1.00 91.12 102 LEU A N 1
ATOM 781 C CA . LEU A 1 102 ? -14.608 -3.116 0.557 1.00 91.12 102 LEU A CA 1
ATOM 782 C C . LEU A 1 102 ? -15.500 -4.358 0.668 1.00 91.12 102 LEU A C 1
ATOM 784 O O . LEU A 1 102 ? -16.696 -4.257 0.387 1.00 91.12 102 LEU A O 1
ATOM 788 N N . PRO A 1 103 ? -14.955 -5.509 1.102 1.00 91.75 103 PRO A N 1
ATOM 789 C CA . PRO A 1 103 ? -15.771 -6.667 1.451 1.00 91.75 103 PRO A CA 1
ATOM 790 C C . PRO A 1 103 ? -16.789 -6.327 2.543 1.00 91.75 103 PRO A C 1
ATOM 792 O O . PRO A 1 103 ? -16.457 -5.618 3.495 1.00 91.75 103 PRO A O 1
ATOM 795 N N . ASP A 1 104 ? -17.985 -6.910 2.468 1.00 90.81 104 ASP A N 1
ATOM 796 C CA . ASP A 1 104 ? -19.040 -6.687 3.466 1.00 90.81 104 ASP A CA 1
ATOM 797 C C . ASP A 1 104 ? -18.590 -7.048 4.888 1.00 90.81 104 ASP A C 1
ATOM 799 O O . ASP A 1 104 ? -18.894 -6.314 5.824 1.00 90.81 104 ASP A O 1
ATOM 803 N N . ALA A 1 105 ? -17.801 -8.118 5.045 1.00 90.06 105 ALA A N 1
ATOM 804 C CA . ALA A 1 105 ? -17.229 -8.515 6.334 1.00 90.06 105 ALA A CA 1
ATOM 805 C C . ALA A 1 105 ? -16.311 -7.428 6.925 1.00 90.06 105 ALA A C 1
ATOM 807 O O . ALA A 1 105 ? -16.430 -7.077 8.093 1.00 90.06 105 ALA A O 1
ATOM 808 N N . VAL A 1 106 ? -15.458 -6.815 6.095 1.00 92.06 106 VAL A N 1
ATOM 809 C CA . VAL A 1 106 ? -14.579 -5.708 6.514 1.00 92.06 106 VAL A CA 1
ATOM 810 C C . VAL A 1 106 ? -15.412 -4.489 6.916 1.00 92.06 106 VAL A C 1
ATOM 812 O O . VAL A 1 106 ? -15.108 -3.821 7.902 1.00 92.06 106 VAL A O 1
ATOM 815 N N . ILE A 1 107 ? -16.485 -4.194 6.175 1.00 94.00 107 ILE A N 1
ATOM 816 C CA . ILE A 1 107 ? -17.398 -3.091 6.501 1.00 94.00 107 ILE A CA 1
ATOM 817 C C . ILE A 1 107 ? -18.151 -3.369 7.811 1.00 94.00 107 ILE A C 1
ATOM 819 O O . ILE A 1 107 ? -18.349 -2.436 8.588 1.00 94.00 107 ILE A O 1
ATOM 823 N N . ALA A 1 108 ? -18.568 -4.611 8.064 1.00 93.75 108 ALA A N 1
ATOM 824 C CA . ALA A 1 108 ? -19.243 -5.007 9.299 1.00 93.75 108 ALA A CA 1
ATOM 825 C C . ALA A 1 108 ? -18.342 -4.787 10.526 1.00 93.75 108 ALA A C 1
ATOM 827 O O . ALA A 1 108 ? -18.730 -4.042 11.423 1.00 93.75 108 ALA A O 1
ATOM 828 N N . ASP A 1 109 ? -17.103 -5.286 10.496 1.00 93.06 109 ASP A N 1
ATOM 829 C CA . ASP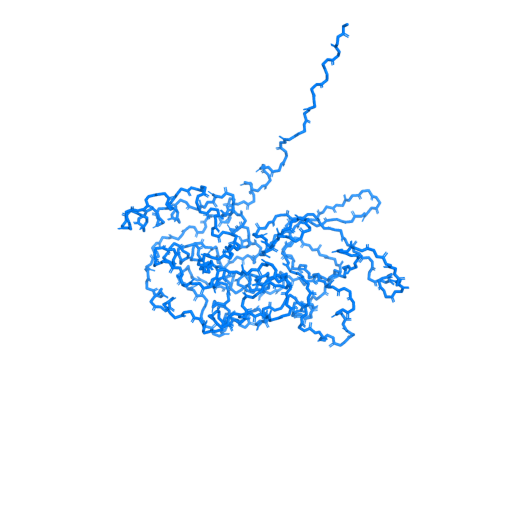 A 1 109 ? -16.125 -5.085 11.576 1.00 93.06 109 ASP A CA 1
ATOM 830 C C . ASP A 1 109 ? -15.881 -3.589 11.861 1.00 93.06 109 ASP A C 1
ATO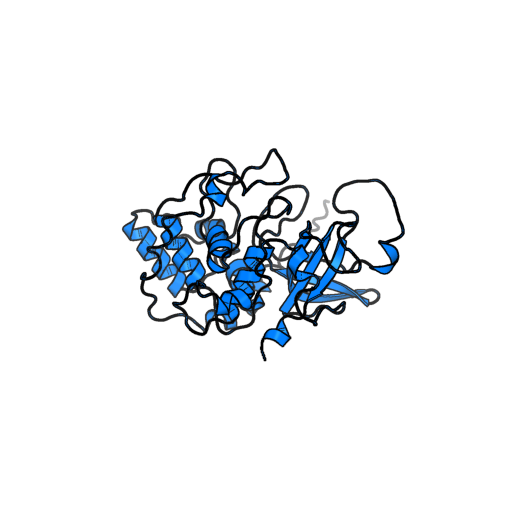M 832 O O . ASP A 1 109 ? -15.824 -3.140 13.008 1.00 93.06 109 ASP A O 1
ATOM 836 N N . ILE A 1 110 ? -15.769 -2.775 10.806 1.00 95.12 110 ILE A N 1
ATOM 837 C CA . ILE A 1 110 ? -15.606 -1.320 10.930 1.00 95.12 110 ILE A CA 1
ATOM 838 C C . ILE A 1 110 ? -16.854 -0.667 11.539 1.00 95.12 110 ILE A C 1
ATOM 840 O O . ILE A 1 110 ? -16.720 0.266 12.335 1.00 95.12 110 ILE A O 1
ATOM 844 N N . ARG A 1 111 ? -18.063 -1.113 11.169 1.00 96.06 111 ARG A N 1
ATOM 845 C CA . ARG A 1 111 ? -19.320 -0.608 11.750 1.00 96.06 111 ARG A CA 1
ATOM 846 C C . ARG A 1 111 ? -19.388 -0.894 13.241 1.00 96.06 111 ARG A C 1
ATOM 848 O O . ARG A 1 111 ? -19.776 0.007 13.980 1.00 96.06 111 ARG A O 1
ATOM 855 N N . ASP A 1 112 ? -18.957 -2.071 13.674 1.00 95.31 112 ASP A N 1
ATOM 856 C CA . ASP A 1 112 ? -18.948 -2.441 15.089 1.00 95.31 112 ASP A CA 1
ATOM 857 C C . ASP A 1 112 ? -17.978 -1.563 15.887 1.00 95.31 112 ASP A C 1
ATOM 859 O O . ASP A 1 112 ? -18.364 -0.981 16.904 1.00 95.31 112 ASP A O 1
ATOM 863 N N . ILE A 1 113 ? -16.758 -1.351 15.378 1.00 94.31 113 ILE A N 1
ATOM 864 C CA . ILE A 1 113 ? -15.784 -0.419 15.976 1.00 94.31 113 ILE A CA 1
ATOM 865 C C . ILE A 1 113 ? -16.361 1.003 16.048 1.00 94.31 113 ILE A C 1
ATOM 867 O O . ILE A 1 113 ? -16.288 1.672 17.082 1.00 94.31 113 ILE A O 1
ATOM 871 N N . ALA A 1 114 ? -16.959 1.477 14.953 1.00 95.06 114 ALA A N 1
ATOM 872 C CA . ALA A 1 114 ? -17.553 2.807 14.876 1.00 95.06 114 ALA A CA 1
ATOM 873 C C . ALA A 1 114 ? -18.738 2.971 15.843 1.00 95.06 114 ALA A C 1
ATOM 875 O O . ALA A 1 114 ? -18.898 4.039 16.437 1.00 95.06 114 ALA A O 1
ATOM 876 N N . ALA A 1 115 ? -19.555 1.930 16.025 1.00 95.75 115 ALA A N 1
ATOM 877 C CA . ALA A 1 115 ? -20.675 1.919 16.959 1.00 95.75 115 ALA A CA 1
ATOM 878 C C . ALA A 1 115 ? -20.195 1.959 18.416 1.00 95.75 115 ALA A C 1
ATOM 880 O O . ALA A 1 115 ? -20.666 2.799 19.185 1.00 95.75 115 ALA A O 1
ATOM 881 N N . GLN A 1 116 ? -19.207 1.131 18.777 1.00 95.06 116 GLN A N 1
ATOM 882 C CA . GLN A 1 116 ? -18.596 1.122 20.113 1.00 95.06 116 GLN A CA 1
ATOM 883 C C . GLN A 1 116 ? -17.982 2.484 20.465 1.00 95.06 116 GLN A C 1
ATOM 885 O O . GLN A 1 116 ? -18.176 2.994 21.568 1.00 95.06 116 GLN A O 1
ATOM 890 N N . ALA A 1 117 ? -17.325 3.131 19.498 1.00 95.50 117 ALA A N 1
ATOM 891 C CA . ALA A 1 117 ? -16.768 4.471 19.655 1.00 95.50 117 ALA A CA 1
ATOM 892 C C . ALA A 1 117 ? -17.817 5.602 19.615 1.00 95.50 117 ALA A C 1
ATOM 894 O O . ALA A 1 117 ? -17.448 6.769 19.745 1.00 95.50 117 ALA A O 1
ATOM 895 N N . LYS A 1 118 ? -19.109 5.297 19.407 1.00 97.12 118 LYS A N 1
ATOM 896 C CA . LYS A 1 118 ? -20.195 6.276 19.189 1.00 97.12 118 LYS A CA 1
ATOM 897 C C . LYS A 1 118 ? -19.902 7.248 18.033 1.00 97.12 118 LYS A C 1
ATOM 899 O O . LYS A 1 118 ? -20.261 8.423 18.069 1.00 97.12 118 LYS A O 1
ATOM 904 N N . GLN A 1 119 ? -19.240 6.755 16.987 1.00 96.06 119 GLN A N 1
ATOM 905 C CA . GLN A 1 119 ? -18.797 7.513 15.816 1.00 96.06 119 GLN A CA 1
ATOM 906 C C . GLN A 1 119 ? -19.229 6.824 14.502 1.00 96.06 119 GLN A C 1
ATOM 908 O O . GLN A 1 119 ? -18.383 6.499 13.668 1.00 96.06 119 GLN A O 1
ATOM 913 N N . PRO A 1 120 ? -20.540 6.647 14.238 1.00 94.50 120 PRO A N 1
ATOM 914 C CA . PRO A 1 120 ? -21.042 5.877 13.088 1.00 94.50 120 PRO A CA 1
ATOM 915 C C . PRO A 1 120 ? -20.588 6.421 11.723 1.00 94.50 120 PRO A C 1
ATOM 917 O O . PRO A 1 120 ? -20.490 5.674 10.751 1.00 94.50 120 PRO A O 1
ATOM 920 N N . ARG A 1 121 ? -20.249 7.717 11.646 1.00 95.12 121 ARG A N 1
ATOM 921 C CA . ARG A 1 121 ? -19.693 8.347 10.437 1.00 95.12 121 ARG A CA 1
ATOM 922 C C . ARG A 1 121 ? -18.412 7.672 9.934 1.00 95.12 121 ARG A C 1
ATOM 924 O O . ARG A 1 121 ? -18.131 7.747 8.744 1.00 95.12 121 ARG A O 1
ATOM 931 N N . LEU A 1 122 ? -17.649 7.017 10.814 1.00 92.31 122 LEU A N 1
ATOM 932 C CA . LEU A 1 122 ? -16.382 6.380 10.448 1.00 92.31 122 LEU A CA 1
ATOM 933 C C . LEU A 1 122 ? -16.562 5.155 9.548 1.00 92.31 122 LEU A C 1
ATOM 935 O O . LEU A 1 122 ? -15.650 4.816 8.805 1.00 92.31 122 LEU A O 1
ATOM 939 N N . ALA A 1 123 ? -17.737 4.524 9.578 1.00 93.56 123 ALA A N 1
ATOM 940 C CA . ALA A 1 123 ? -18.052 3.368 8.746 1.00 93.56 123 ALA A CA 1
ATOM 941 C C . ALA A 1 123 ? -18.685 3.739 7.394 1.00 93.56 123 ALA A C 1
ATOM 943 O O . ALA A 1 123 ? -19.054 2.861 6.612 1.00 93.56 123 ALA A O 1
ATOM 944 N N . GLN A 1 124 ? -18.855 5.033 7.106 1.00 93.62 124 GLN A N 1
ATOM 945 C CA . GLN A 1 124 ? -19.406 5.467 5.828 1.00 93.62 124 GLN A CA 1
ATOM 946 C C . GLN A 1 124 ? -18.360 5.301 4.717 1.00 93.62 124 GLN A C 1
ATOM 948 O O . GLN A 1 124 ? -17.210 5.702 4.917 1.00 93.62 124 GLN A O 1
ATOM 953 N N . PRO A 1 125 ? -18.738 4.813 3.516 1.00 89.50 125 PRO A N 1
ATOM 954 C CA . PRO A 1 125 ? 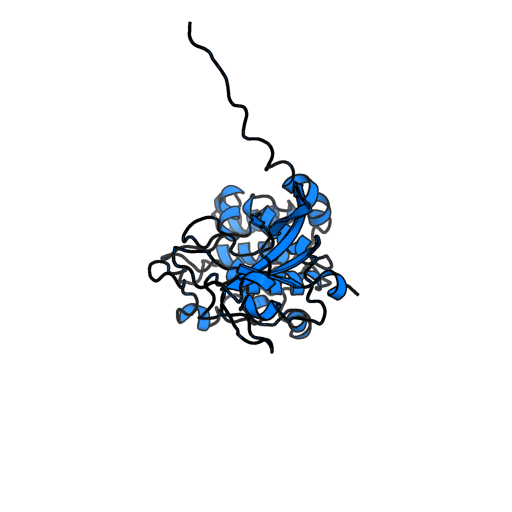-17.804 4.630 2.407 1.00 89.50 125 PRO A CA 1
ATOM 955 C C . PRO A 1 125 ? -16.976 5.877 2.108 1.00 89.50 125 PRO A C 1
ATOM 957 O O . PRO A 1 125 ? -15.770 5.770 1.932 1.00 89.50 125 PRO A O 1
ATOM 960 N N . GLY A 1 126 ? -17.597 7.064 2.126 1.00 87.69 126 GLY A N 1
ATOM 961 C CA . GLY A 1 126 ? -16.909 8.340 1.912 1.00 87.69 126 GLY A CA 1
ATOM 962 C C . GLY A 1 126 ? -15.809 8.629 2.936 1.00 87.69 126 GLY A C 1
ATOM 963 O O . GLY A 1 126 ? -14.784 9.192 2.564 1.00 87.69 126 GLY A O 1
ATOM 964 N N . PHE A 1 127 ? -15.981 8.198 4.191 1.00 90.75 127 PHE A N 1
ATOM 965 C CA . PHE A 1 127 ? -14.952 8.338 5.218 1.00 90.75 127 PHE A CA 1
ATOM 966 C C . PHE A 1 127 ? -13.825 7.311 5.040 1.00 90.75 127 PHE A C 1
ATOM 968 O O . PHE A 1 127 ? -12.650 7.640 5.171 1.00 90.75 127 PHE A O 1
ATOM 975 N N . LEU A 1 128 ? -14.156 6.070 4.679 1.00 90.69 128 LEU A N 1
ATOM 976 C CA . LEU A 1 128 ? -13.157 5.007 4.520 1.00 90.69 128 LEU A CA 1
ATOM 977 C C . LEU A 1 128 ? -12.142 5.294 3.415 1.00 90.69 128 LEU A C 1
ATOM 979 O O . LEU A 1 128 ? -10.972 4.939 3.562 1.00 90.69 128 LEU A O 1
ATOM 983 N N . LYS A 1 129 ? -12.547 6.037 2.376 1.00 89.31 129 LYS A N 1
ATOM 984 C CA . LYS A 1 129 ? -11.631 6.521 1.335 1.00 89.31 129 LYS A CA 1
ATOM 985 C C . LYS A 1 129 ? -10.419 7.226 1.929 1.00 89.31 129 LYS A C 1
ATOM 987 O O . LYS A 1 129 ? -9.323 7.019 1.421 1.00 89.31 129 LYS A O 1
ATOM 992 N N . PHE A 1 130 ? -10.581 7.999 3.011 1.00 87.75 130 PHE A N 1
ATOM 993 C CA . PHE A 1 130 ? -9.495 8.765 3.633 1.00 87.75 130 PHE A CA 1
ATOM 994 C C . PHE A 1 130 ? -8.325 7.889 4.094 1.00 87.75 130 PHE A C 1
ATOM 996 O O . PHE A 1 130 ? -7.186 8.345 4.055 1.00 87.75 130 PHE A O 1
ATOM 1003 N N . PHE A 1 131 ? -8.555 6.624 4.462 1.00 90.62 131 PHE A N 1
ATOM 1004 C CA . PHE A 1 131 ? -7.478 5.710 4.862 1.00 90.62 131 PHE A CA 1
ATOM 1005 C C . PHE A 1 131 ? -6.577 5.271 3.698 1.00 90.62 131 PHE A C 1
ATOM 1007 O O . PHE A 1 131 ? -5.486 4.760 3.942 1.00 90.62 131 PHE A O 1
ATOM 1014 N N . ALA A 1 132 ? -6.975 5.503 2.444 1.00 87.44 132 ALA A N 1
ATOM 1015 C CA . ALA A 1 132 ? -6.128 5.261 1.277 1.00 87.44 132 ALA A CA 1
ATOM 1016 C C . ALA A 1 132 ? -5.200 6.440 0.925 1.00 87.44 132 ALA A C 1
ATOM 1018 O O . ALA A 1 132 ? -4.377 6.296 0.021 1.00 87.44 132 ALA A O 1
ATOM 1019 N N . TYR A 1 133 ? -5.331 7.596 1.588 1.00 81.62 133 TYR A N 1
ATOM 1020 C CA . TYR A 1 133 ? -4.554 8.816 1.322 1.00 81.62 133 TYR A CA 1
ATOM 1021 C C . TYR A 1 133 ? -3.571 9.100 2.452 1.00 81.62 133 TYR A C 1
ATOM 1023 O O . TYR A 1 133 ? -3.817 8.757 3.599 1.00 81.62 133 TYR A O 1
ATOM 1031 N N . ASP A 1 134 ? -2.474 9.783 2.167 1.00 74.50 134 ASP A N 1
ATOM 1032 C CA . ASP A 1 134 ? -1.730 10.473 3.215 1.00 74.50 134 ASP A CA 1
ATOM 1033 C C . ASP A 1 134 ? -2.580 11.591 3.841 1.00 74.50 134 ASP A C 1
ATOM 1035 O O . ASP A 1 134 ? -3.490 12.138 3.218 1.00 74.50 134 ASP A O 1
ATOM 1039 N N . TRP A 1 135 ? -2.323 11.886 5.115 1.00 80.69 135 TRP A N 1
ATOM 1040 C CA . TRP A 1 135 ? -3.066 12.893 5.873 1.00 80.69 135 TRP A CA 1
ATOM 1041 C C . TRP A 1 135 ? -2.210 14.152 6.047 1.00 80.69 135 TRP A C 1
ATOM 1043 O O . TRP A 1 135 ? -1.031 14.066 6.405 1.00 80.69 135 TRP A O 1
ATOM 1053 N N . GLU A 1 136 ? -2.807 15.315 5.769 1.00 66.69 136 GLU A N 1
ATOM 1054 C CA . GLU A 1 136 ? -2.124 16.614 5.743 1.00 66.69 136 GLU A CA 1
ATOM 1055 C C . GLU A 1 136 ? -1.667 17.122 7.126 1.00 66.69 136 GLU A C 1
ATOM 1057 O O . GLU A 1 136 ? -2.171 16.716 8.179 1.00 66.69 136 GLU A O 1
ATOM 1062 N N . LYS A 1 137 ? -0.712 18.066 7.078 1.00 55.94 137 LYS A N 1
ATOM 1063 C CA . LYS A 1 137 ? -0.132 18.869 8.168 1.00 55.94 137 LYS A CA 1
ATOM 1064 C C . LYS A 1 137 ? -1.217 19.353 9.137 1.00 55.94 137 LYS A C 1
ATOM 1066 O O . LYS A 1 137 ? -2.134 20.048 8.715 1.00 55.94 137 LYS A O 1
ATOM 1071 N N . ASN A 1 138 ? -1.060 19.022 10.422 1.00 53.53 138 ASN A N 1
ATOM 1072 C CA . ASN A 1 138 ? -1.961 19.268 11.572 1.00 53.53 138 ASN A CA 1
ATOM 1073 C C . ASN A 1 138 ? -2.901 18.114 11.951 1.00 53.53 138 ASN A C 1
ATOM 1075 O O . ASN A 1 138 ? -3.644 18.241 12.921 1.00 53.53 138 ASN A O 1
ATOM 1079 N N . ASN A 1 139 ? -2.840 16.984 11.246 1.00 66.19 139 ASN A N 1
ATOM 1080 C CA . ASN A 1 139 ? -3.578 15.783 11.620 1.00 66.19 139 ASN A CA 1
ATOM 1081 C C . ASN A 1 139 ? -2.666 14.689 12.181 1.00 66.19 139 ASN A C 1
ATOM 1083 O O . ASN A 1 139 ? -1.461 14.837 12.393 1.00 66.19 139 ASN A O 1
ATOM 1087 N N . TYR A 1 140 ? -3.295 13.560 12.439 1.00 78.62 140 TYR A N 1
ATOM 1088 C CA . TYR A 1 140 ? -2.651 12.321 12.799 1.00 78.62 140 TYR A CA 1
ATOM 1089 C C . TYR A 1 140 ? -1.854 11.721 11.632 1.00 78.62 140 TYR A C 1
ATOM 1091 O O . TYR A 1 140 ? -2.138 12.011 10.468 1.00 78.62 140 TYR A O 1
ATOM 1099 N N . PHE A 1 141 ? -0.893 10.838 11.906 1.00 80.69 141 PHE A N 1
ATOM 1100 C CA . PHE A 1 141 ? -0.380 9.952 10.854 1.00 80.69 141 PHE A CA 1
ATOM 1101 C C . PHE A 1 141 ? -1.506 9.036 10.357 1.00 80.69 141 PHE A C 1
ATOM 1103 O O . PHE A 1 141 ? -2.305 8.558 11.166 1.00 80.69 141 PHE A O 1
ATOM 1110 N N . ASN A 1 142 ? -1.539 8.723 9.055 1.00 87.75 142 ASN A N 1
ATOM 1111 C CA . ASN A 1 142 ? -2.431 7.674 8.562 1.00 87.75 142 ASN A CA 1
ATOM 1112 C C . ASN A 1 142 ? -1.951 6.303 9.103 1.00 87.75 142 ASN A C 1
ATOM 1114 O O . ASN A 1 142 ? -0.857 5.855 8.730 1.00 87.75 142 ASN A O 1
ATOM 1118 N N . PRO A 1 143 ? -2.750 5.601 9.933 1.00 88.94 143 PRO A N 1
ATOM 1119 C CA . PRO A 1 143 ? -2.327 4.347 10.545 1.00 88.94 143 PRO A CA 1
ATOM 1120 C C . PRO A 1 143 ? -2.208 3.178 9.550 1.00 88.94 143 PRO A C 1
ATOM 1122 O O . PRO A 1 143 ? -1.421 2.265 9.797 1.00 88.94 143 PRO A O 1
ATOM 1125 N N . VAL A 1 144 ? -2.895 3.209 8.399 1.00 91.69 144 VAL A N 1
ATOM 1126 C CA . VAL A 1 144 ? -2.697 2.239 7.303 1.00 91.69 144 VAL A CA 1
ATOM 1127 C C . VAL A 1 144 ? -1.309 2.405 6.687 1.00 91.69 144 VAL A C 1
ATOM 1129 O O . VAL A 1 144 ? -0.575 1.427 6.544 1.00 91.69 144 VAL A O 1
ATOM 1132 N N . VAL A 1 145 ? -0.909 3.647 6.390 1.00 89.19 145 VAL A N 1
ATOM 1133 C CA . VAL A 1 145 ? 0.420 3.945 5.828 1.00 89.19 145 VAL A CA 1
ATOM 1134 C C . VAL A 1 145 ? 1.517 3.527 6.800 1.00 89.19 145 VAL A C 1
ATOM 1136 O O . VAL A 1 145 ? 2.468 2.854 6.406 1.00 89.19 145 VAL A O 1
ATOM 1139 N N . VAL A 1 146 ? 1.366 3.854 8.085 1.00 86.81 146 VAL A N 1
ATOM 1140 C CA . VAL A 1 146 ? 2.289 3.394 9.134 1.00 86.81 146 VAL A CA 1
ATOM 1141 C C . VAL A 1 146 ? 2.322 1.865 9.202 1.00 86.81 146 VAL A C 1
ATOM 1143 O O . VAL A 1 146 ? 3.397 1.278 9.332 1.00 86.81 146 VAL A O 1
ATOM 1146 N N . GLY A 1 147 ? 1.172 1.205 9.048 1.00 88.69 147 GLY A N 1
ATOM 1147 C CA . GLY A 1 147 ? 1.075 -0.248 8.947 1.00 88.69 147 GLY A CA 1
ATOM 1148 C C . GLY A 1 147 ? 1.929 -0.840 7.824 1.00 88.69 147 GLY A C 1
ATOM 1149 O O . GLY A 1 147 ? 2.560 -1.877 8.033 1.00 88.69 147 GLY A O 1
ATOM 1150 N N . PHE A 1 148 ? 2.048 -0.164 6.675 1.00 91.56 148 PHE A N 1
ATOM 1151 C CA . PHE A 1 148 ? 2.936 -0.603 5.592 1.00 91.56 148 PHE A CA 1
ATOM 1152 C C . PHE A 1 148 ? 4.409 -0.619 6.008 1.00 91.56 148 PHE A C 1
ATOM 1154 O O . PHE A 1 148 ? 5.124 -1.584 5.726 1.00 91.56 148 PHE A O 1
ATOM 1161 N N . PHE A 1 149 ? 4.861 0.412 6.724 1.00 88.94 149 PHE A N 1
ATOM 1162 C CA . PHE A 1 149 ? 6.228 0.474 7.245 1.00 88.94 149 PHE A CA 1
ATOM 1163 C C . PHE A 1 149 ? 6.473 -0.569 8.330 1.00 88.94 149 PHE A C 1
ATOM 1165 O O . PHE A 1 149 ? 7.395 -1.378 8.216 1.00 88.94 149 PHE A O 1
ATOM 1172 N N . ARG A 1 150 ? 5.619 -0.589 9.359 1.00 85.38 150 ARG A N 1
ATOM 1173 C CA . ARG A 1 150 ? 5.761 -1.487 10.513 1.00 85.38 150 ARG A CA 1
ATOM 1174 C C . ARG A 1 150 ? 5.679 -2.951 10.113 1.00 85.38 150 ARG A C 1
ATOM 1176 O O . ARG A 1 150 ? 6.487 -3.756 10.581 1.00 85.38 150 ARG A O 1
ATOM 1183 N N . GLY A 1 151 ? 4.764 -3.275 9.199 1.00 84.88 151 GLY A N 1
ATOM 1184 C CA . GLY A 1 151 ? 4.619 -4.622 8.662 1.00 84.88 151 GLY A CA 1
ATOM 1185 C C . GLY A 1 151 ? 5.935 -5.144 8.080 1.00 84.88 151 GLY A C 1
ATOM 1186 O O . GLY A 1 151 ? 6.337 -6.279 8.303 1.00 84.88 151 GLY A O 1
ATOM 1187 N N . ASN A 1 152 ? 6.703 -4.267 7.437 1.00 84.62 152 ASN A N 1
ATOM 1188 C CA . ASN A 1 152 ? 7.958 -4.636 6.790 1.00 84.62 152 ASN A CA 1
ATOM 1189 C C . ASN A 1 152 ? 9.217 -4.330 7.620 1.00 84.62 152 ASN A C 1
ATOM 1191 O O . ASN A 1 152 ? 10.328 -4.554 7.143 1.00 84.62 152 ASN A O 1
ATOM 1195 N N . GLY A 1 153 ? 9.069 -3.826 8.852 1.00 84.31 153 GLY A N 1
ATOM 1196 C CA . GLY A 1 153 ? 10.201 -3.373 9.668 1.00 84.31 153 GLY A CA 1
ATOM 1197 C C . GLY A 1 153 ? 10.981 -2.223 9.019 1.00 84.31 153 GLY A C 1
ATOM 1198 O O . GLY A 1 153 ? 12.195 -2.131 9.181 1.00 84.31 153 GLY A O 1
ATOM 1199 N N . LEU A 1 154 ? 10.298 -1.391 8.230 1.00 85.31 154 LEU A N 1
ATOM 1200 C CA . LEU A 1 154 ? 10.900 -0.298 7.475 1.00 85.31 154 LEU A CA 1
ATOM 1201 C C . LEU A 1 154 ? 10.846 1.006 8.259 1.00 85.31 154 LEU A C 1
ATOM 1203 O O . LEU A 1 154 ? 9.879 1.285 8.967 1.00 85.31 154 LEU A O 1
ATOM 1207 N N . LYS A 1 155 ? 11.854 1.846 8.033 1.00 82.38 155 LYS A N 1
ATOM 1208 C CA . LYS A 1 155 ? 11.870 3.244 8.461 1.00 82.38 155 LYS A CA 1
ATOM 1209 C C . LYS A 1 155 ? 11.596 4.149 7.254 1.00 82.38 155 LYS A C 1
ATOM 1211 O O . LYS A 1 155 ? 11.989 3.783 6.142 1.00 82.38 155 LYS A O 1
ATOM 1216 N N . PRO A 1 156 ? 10.940 5.306 7.437 1.00 75.25 156 PRO A N 1
ATOM 1217 C CA . PRO A 1 156 ? 10.844 6.325 6.394 1.00 75.25 156 PRO A CA 1
ATOM 1218 C C . PRO A 1 156 ? 12.233 6.694 5.861 1.00 75.25 156 PRO A C 1
ATOM 1220 O O . 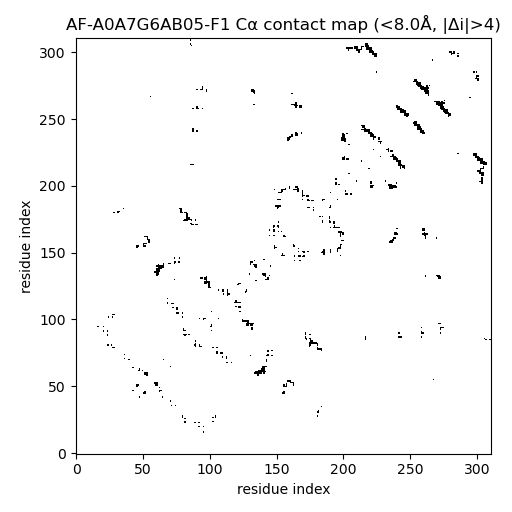PRO A 1 156 ? 13.181 6.821 6.634 1.00 75.25 156 PRO A O 1
ATOM 1223 N N . TYR A 1 157 ? 12.368 6.842 4.543 1.00 68.50 157 TYR A N 1
ATOM 1224 C CA . TYR A 1 157 ? 13.636 7.217 3.920 1.00 68.50 157 TYR A CA 1
ATOM 1225 C C . TYR A 1 157 ? 13.673 8.727 3.656 1.00 68.50 157 TYR A C 1
ATOM 1227 O O . TYR A 1 157 ? 12.875 9.231 2.869 1.00 68.50 157 TYR A O 1
ATOM 1235 N N . ALA A 1 158 ? 14.630 9.433 4.269 1.00 59.94 158 ALA A N 1
ATOM 1236 C CA . ALA A 1 158 ? 14.751 10.899 4.253 1.00 59.94 158 ALA A CA 1
ATOM 1237 C C . ALA A 1 158 ? 15.133 11.525 2.889 1.00 59.94 158 ALA A C 1
ATOM 1239 O O . ALA A 1 158 ? 15.454 12.708 2.818 1.00 59.94 158 ALA A O 1
ATOM 1240 N N . GLY A 1 159 ? 15.113 10.752 1.801 1.00 58.59 159 GLY A N 1
ATOM 1241 C CA . GLY A 1 159 ? 15.519 11.202 0.472 1.00 58.59 159 GLY A CA 1
ATOM 1242 C C . GLY A 1 159 ? 14.582 10.801 -0.662 1.00 58.59 159 GLY A C 1
ATOM 1243 O O . GLY A 1 159 ? 14.940 11.065 -1.801 1.00 58.59 159 GLY A O 1
ATOM 1244 N N . ASP A 1 160 ? 13.432 10.166 -0.404 1.00 55.84 160 ASP A N 1
ATOM 1245 C CA . ASP A 1 160 ? 12.414 9.873 -1.429 1.00 55.84 160 ASP A CA 1
ATOM 1246 C C . ASP A 1 160 ? 11.318 10.944 -1.363 1.00 55.84 160 ASP A C 1
ATOM 1248 O O . ASP A 1 160 ? 10.873 11.331 -0.285 1.00 55.84 160 ASP A O 1
ATOM 1252 N N . GLU A 1 161 ? 10.888 11.433 -2.524 1.00 55.22 161 GLU A N 1
ATOM 1253 C CA . GLU A 1 161 ? 9.866 12.474 -2.603 1.00 55.22 161 GLU A CA 1
ATOM 1254 C C . GLU A 1 161 ? 8.456 11.966 -2.278 1.00 55.22 161 GLU A C 1
ATOM 1256 O O . GLU A 1 161 ? 7.548 12.757 -2.026 1.00 55.22 161 GLU A O 1
ATOM 1261 N N . THR A 1 162 ? 8.271 10.645 -2.260 1.00 58.06 162 THR A N 1
ATOM 1262 C CA . THR A 1 162 ? 6.972 9.993 -2.076 1.00 58.06 162 THR A CA 1
ATOM 1263 C C . THR A 1 162 ? 7.052 8.962 -0.948 1.00 58.06 162 THR A C 1
ATOM 1265 O O . THR A 1 162 ? 7.229 7.768 -1.217 1.00 58.06 162 THR A O 1
ATOM 1268 N N . PRO A 1 163 ? 6.897 9.369 0.328 1.00 69.38 163 PRO A N 1
ATOM 1269 C CA . PRO A 1 163 ? 7.392 8.611 1.480 1.00 69.38 163 PRO A CA 1
ATOM 1270 C C . PRO A 1 163 ? 6.485 7.448 1.903 1.00 69.38 163 PRO A C 1
ATOM 1272 O O . PRO A 1 163 ? 6.194 7.292 3.078 1.00 69.38 163 PRO A O 1
ATOM 1275 N N . TRP A 1 164 ? 6.021 6.622 0.962 1.00 86.31 164 TRP A N 1
ATOM 1276 C CA . TRP A 1 164 ? 5.435 5.305 1.251 1.00 86.31 164 TRP A CA 1
ATOM 1277 C C . TRP A 1 164 ? 5.201 4.411 0.021 1.00 86.31 164 TRP A C 1
ATOM 1279 O O . TRP A 1 164 ? 4.733 3.289 0.197 1.00 86.31 164 TRP A O 1
ATOM 1289 N N . CYS A 1 165 ? 5.539 4.825 -1.211 1.00 89.00 165 CYS A N 1
ATOM 1290 C CA . CYS A 1 165 ? 5.305 3.989 -2.404 1.00 89.00 165 CYS A CA 1
ATOM 1291 C C . CYS A 1 165 ? 6.026 2.627 -2.322 1.00 89.00 165 CYS A C 1
ATOM 1293 O O . CYS A 1 165 ? 5.426 1.577 -2.549 1.00 89.00 165 CYS A O 1
ATOM 1295 N N . ALA A 1 166 ? 7.290 2.627 -1.896 1.00 89.25 166 ALA A N 1
ATOM 1296 C CA . ALA A 1 166 ? 8.066 1.409 -1.675 1.00 89.25 166 ALA A CA 1
ATOM 1297 C C . ALA A 1 166 ? 7.657 0.646 -0.409 1.00 89.25 166 ALA A C 1
ATOM 1299 O O . ALA A 1 166 ? 7.717 -0.582 -0.404 1.00 89.25 166 ALA A O 1
ATOM 1300 N N . ALA A 1 167 ? 7.211 1.333 0.648 1.00 91.19 167 ALA A N 1
ATOM 1301 C CA . ALA A 1 167 ? 6.658 0.663 1.826 1.00 91.19 167 ALA A CA 1
ATOM 1302 C C . ALA A 1 167 ? 5.387 -0.117 1.462 1.00 91.19 167 ALA A C 1
ATOM 1304 O O . ALA A 1 167 ? 5.253 -1.282 1.826 1.00 91.19 167 ALA A O 1
ATOM 1305 N N . PHE A 1 168 ? 4.506 0.493 0.667 1.00 93.44 168 PHE A N 1
ATOM 1306 C CA . PHE A 1 168 ? 3.322 -0.149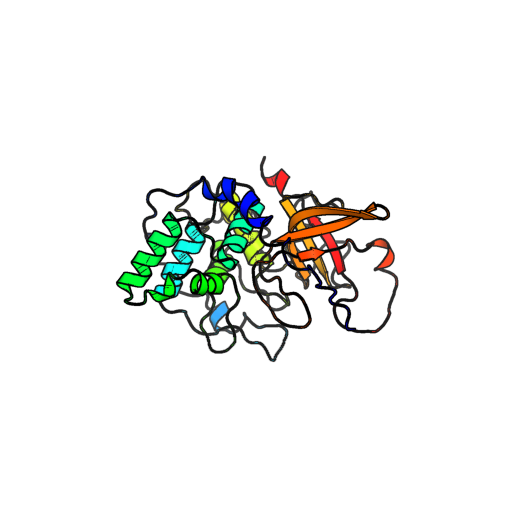 0.107 1.00 93.44 168 PHE A CA 1
ATOM 1307 C C . PHE A 1 168 ? 3.675 -1.341 -0.787 1.00 93.44 168 PHE A C 1
ATOM 1309 O O . PHE A 1 168 ? 3.103 -2.414 -0.614 1.00 93.44 168 PHE A O 1
ATOM 1316 N N . ALA A 1 169 ? 4.631 -1.187 -1.711 1.00 92.94 169 ALA A N 1
ATOM 1317 C CA . ALA A 1 169 ? 5.048 -2.278 -2.592 1.00 92.94 169 ALA A CA 1
ATOM 1318 C C . ALA A 1 169 ? 5.609 -3.470 -1.798 1.00 92.94 169 ALA A C 1
ATOM 1320 O O . ALA A 1 169 ? 5.160 -4.598 -1.999 1.00 92.94 169 ALA A O 1
ATOM 1321 N N . ASN A 1 170 ? 6.515 -3.215 -0.843 1.00 92.62 170 ASN A N 1
ATOM 1322 C CA . ASN A 1 170 ? 7.018 -4.239 0.078 1.00 92.62 170 ASN A CA 1
ATOM 1323 C C . ASN A 1 170 ? 5.874 -4.911 0.845 1.00 92.62 170 ASN A C 1
ATOM 1325 O O . ASN A 1 170 ? 5.839 -6.131 0.946 1.00 92.62 170 ASN A O 1
ATOM 1329 N N . TRP A 1 171 ? 4.907 -4.137 1.344 1.00 93.62 171 TRP A N 1
ATOM 1330 C CA . TRP A 1 171 ? 3.760 -4.684 2.065 1.00 93.62 171 TRP A CA 1
ATOM 1331 C C . TRP A 1 171 ? 2.883 -5.572 1.194 1.00 93.62 171 TRP A C 1
ATOM 1333 O O . TRP A 1 171 ? 2.526 -6.658 1.633 1.00 93.62 171 TRP A O 1
ATOM 1343 N N . CYS A 1 172 ? 2.590 -5.165 -0.043 1.00 94.00 172 CYS A N 1
ATOM 1344 C CA . CYS A 1 172 ? 1.837 -5.990 -0.984 1.00 94.00 172 CYS A CA 1
ATOM 1345 C C . CYS A 1 172 ? 2.557 -7.315 -1.253 1.00 94.00 172 CYS A C 1
ATOM 1347 O O . CYS A 1 172 ? 1.930 -8.368 -1.199 1.00 94.00 172 CYS A O 1
ATOM 1349 N N . ILE A 1 173 ? 3.874 -7.277 -1.478 1.00 92.31 173 ILE A N 1
ATOM 1350 C CA . ILE A 1 173 ? 4.695 -8.474 -1.708 1.00 92.31 173 ILE A CA 1
ATOM 1351 C C . ILE A 1 173 ? 4.675 -9.392 -0.481 1.00 92.31 173 ILE A C 1
ATOM 1353 O O . ILE A 1 173 ? 4.328 -10.566 -0.600 1.00 92.31 173 ILE A O 1
ATOM 1357 N N . SER A 1 174 ? 4.964 -8.858 0.702 1.00 91.44 174 SER A N 1
ATOM 1358 C CA . SER A 1 174 ? 4.950 -9.610 1.956 1.00 91.44 174 SER A CA 1
ATOM 1359 C C . SER A 1 174 ? 3.566 -10.199 2.256 1.00 91.44 174 SER A C 1
ATOM 1361 O O . SER A 1 174 ? 3.446 -11.382 2.561 1.00 91.44 174 SER A O 1
ATOM 1363 N N . ARG A 1 175 ? 2.490 -9.413 2.113 1.00 91.38 175 ARG A N 1
ATOM 1364 C CA . ARG A 1 175 ? 1.116 -9.849 2.414 1.00 91.38 175 ARG A CA 1
ATOM 1365 C C . ARG A 1 175 ? 0.657 -10.949 1.467 1.00 91.38 175 ARG A C 1
ATOM 1367 O O . ARG A 1 175 ? 0.032 -11.906 1.908 1.00 91.38 175 ARG A O 1
ATOM 1374 N N . SER A 1 176 ? 1.025 -10.844 0.193 1.00 91.31 176 SER A N 1
ATOM 1375 C CA . SER A 1 176 ? 0.684 -11.821 -0.844 1.00 91.31 176 SER A CA 1
ATOM 1376 C C . SER A 1 176 ? 1.219 -13.235 -0.572 1.00 91.31 176 SER A C 1
ATOM 1378 O O . SER A 1 176 ? 0.756 -14.196 -1.172 1.00 91.31 176 SER A O 1
ATOM 1380 N N . ARG A 1 177 ? 2.178 -13.366 0.355 1.00 87.56 177 ARG A N 1
ATOM 1381 C CA . ARG A 1 177 ? 2.875 -14.612 0.716 1.00 87.56 177 ARG A CA 1
ATOM 1382 C C . ARG A 1 177 ? 2.423 -15.216 2.036 1.00 87.56 177 ARG A C 1
ATOM 1384 O O . ARG A 1 177 ? 2.771 -16.352 2.353 1.00 87.56 177 ARG A O 1
ATOM 1391 N N . VAL A 1 178 ? 1.686 -14.444 2.821 1.00 86.75 178 VAL A N 1
ATOM 1392 C CA . VAL A 1 178 ? 1.098 -14.923 4.063 1.00 86.75 178 VAL A CA 1
ATOM 1393 C C . VAL A 1 178 ? 0.048 -15.982 3.720 1.00 86.75 178 VAL A C 1
ATOM 1395 O O . VAL A 1 178 ? -0.715 -15.793 2.783 1.00 86.75 178 VAL A O 1
ATOM 1398 N N . ARG A 1 179 ? -0.005 -17.077 4.487 1.00 84.19 179 ARG A N 1
ATOM 1399 C CA . ARG A 1 179 ? -0.956 -18.190 4.277 1.00 84.19 179 ARG A CA 1
ATOM 1400 C C . ARG A 1 179 ? -2.194 -18.140 5.174 1.00 84.19 179 ARG A C 1
ATOM 1402 O O . ARG A 1 179 ? -3.057 -19.003 5.075 1.00 84.19 179 ARG A O 1
ATOM 1409 N N . ALA A 1 180 ? -2.269 -17.159 6.071 1.00 79.88 180 ALA A N 1
ATOM 1410 C CA . ALA A 1 180 ? -3.368 -17.012 7.014 1.00 79.88 180 ALA A CA 1
ATOM 1411 C C . ALA A 1 180 ? -3.813 -15.552 7.160 1.00 79.88 180 ALA A C 1
ATOM 1413 O O . ALA A 1 180 ? -3.013 -14.624 7.299 1.00 79.88 180 ALA A O 1
ATOM 1414 N N . ALA A 1 181 ? -5.126 -15.362 7.186 1.00 70.50 181 ALA A N 1
ATOM 1415 C CA . ALA A 1 181 ? -5.783 -14.066 7.246 1.00 70.50 181 ALA A CA 1
ATOM 1416 C C . ALA A 1 181 ? -5.322 -13.177 8.405 1.00 70.50 181 ALA A C 1
ATOM 1418 O O . ALA A 1 181 ? -5.073 -11.985 8.210 1.00 70.50 181 ALA A O 1
ATOM 1419 N N . ASN A 1 182 ? -5.194 -13.773 9.590 1.00 67.56 182 ASN A N 1
ATOM 1420 C CA . ASN A 1 182 ? -4.908 -13.112 10.861 1.00 67.56 182 ASN A CA 1
ATOM 1421 C C . ASN A 1 182 ? -3.429 -12.741 11.053 1.00 67.56 182 ASN A C 1
ATOM 1423 O O . ASN A 1 182 ? -3.095 -12.049 12.012 1.00 67.56 182 ASN A O 1
ATOM 1427 N N . VAL A 1 183 ? -2.536 -13.155 10.152 1.00 64.56 183 VAL A N 1
ATOM 1428 C CA . VAL A 1 183 ? -1.116 -12.817 10.257 1.00 64.56 183 VAL A CA 1
ATOM 1429 C C . VAL A 1 183 ? -0.885 -11.413 9.699 1.00 64.56 183 VAL A C 1
ATOM 1431 O O . VAL A 1 183 ? -0.821 -11.190 8.486 1.00 64.56 183 VAL A O 1
ATOM 1434 N N . ILE A 1 184 ? -0.739 -10.452 10.612 1.00 65.94 184 ILE A N 1
ATOM 1435 C CA . ILE A 1 184 ? -0.107 -9.170 10.303 1.00 65.94 184 ILE A CA 1
ATOM 1436 C C . ILE A 1 184 ? 1.397 -9.437 10.177 1.00 65.94 184 ILE A C 1
ATOM 1438 O O . ILE A 1 184 ? 1.995 -10.070 11.046 1.00 65.94 184 ILE A O 1
ATOM 1442 N N . ILE A 1 185 ? 2.000 -8.984 9.075 1.00 67.88 185 ILE A N 1
ATOM 1443 C CA . ILE A 1 185 ? 3.409 -9.238 8.754 1.00 67.88 185 ILE A CA 1
ATOM 1444 C C . ILE A 1 185 ? 4.283 -8.674 9.882 1.00 67.88 185 ILE A C 1
ATOM 1446 O O . ILE A 1 185 ? 4.428 -7.464 10.014 1.00 67.88 185 ILE A O 1
ATOM 1450 N N . PHE A 1 186 ? 4.871 -9.533 10.705 1.00 66.75 186 PHE A N 1
ATOM 1451 C CA . PHE A 1 186 ? 5.823 -9.111 11.737 1.00 66.75 186 PHE A CA 1
ATOM 1452 C C . PHE A 1 186 ? 7.039 -10.030 11.837 1.00 66.75 186 PHE A C 1
ATOM 1454 O O . PHE A 1 186 ? 8.030 -9.659 12.467 1.00 66.75 186 PHE A O 1
ATOM 1461 N N . ASP A 1 187 ? 6.995 -11.198 11.200 1.00 72.19 187 ASP A N 1
ATOM 1462 C CA . ASP A 1 187 ? 8.093 -12.148 11.203 1.00 72.19 187 ASP A CA 1
ATOM 1463 C C . ASP A 1 187 ? 9.157 -11.781 10.154 1.00 72.19 187 ASP A C 1
ATOM 1465 O O . ASP A 1 187 ? 8.887 -11.191 9.105 1.00 72.19 187 ASP A O 1
ATOM 1469 N N . ASN A 1 188 ? 10.413 -12.112 10.451 1.00 68.94 188 ASN A N 1
ATOM 1470 C CA . ASN A 1 188 ? 11.538 -11.757 9.589 1.00 68.94 188 ASN A CA 1
ATOM 1471 C C . ASN A 1 188 ? 11.553 -12.530 8.262 1.00 68.94 188 ASN A C 1
ATOM 1473 O O . ASN A 1 188 ? 12.149 -12.036 7.305 1.00 68.94 188 ASN A O 1
ATOM 1477 N N . GLN A 1 189 ? 10.919 -13.706 8.195 1.00 71.12 189 GLN A N 1
ATOM 1478 C CA . GLN A 1 189 ? 10.905 -14.534 6.989 1.00 71.12 189 GLN A CA 1
ATOM 1479 C C . GLN A 1 189 ? 10.008 -13.904 5.924 1.00 71.12 189 GLN A C 1
ATOM 1481 O O . GLN A 1 189 ? 10.465 -13.665 4.810 1.00 71.12 189 GLN A O 1
ATOM 1486 N N . THR A 1 190 ? 8.784 -13.521 6.285 1.00 73.06 190 THR A N 1
ATOM 1487 C CA . THR A 1 190 ? 7.846 -12.848 5.381 1.00 73.06 190 THR A CA 1
ATOM 1488 C C . THR A 1 190 ? 8.396 -11.497 4.920 1.00 73.06 190 THR A C 1
ATOM 1490 O O . THR A 1 190 ? 8.317 -11.160 3.743 1.00 73.06 190 THR A O 1
ATOM 1493 N N . ARG A 1 191 ? 9.043 -10.738 5.815 1.00 76.00 191 ARG A N 1
ATOM 1494 C CA . ARG A 1 191 ? 9.675 -9.449 5.468 1.00 76.00 191 ARG A CA 1
ATOM 1495 C C . ARG A 1 191 ? 10.839 -9.580 4.488 1.00 76.00 191 ARG A C 1
ATOM 1497 O O . ARG A 1 191 ? 11.101 -8.648 3.730 1.00 76.00 191 ARG A O 1
ATOM 1504 N N . ALA A 1 192 ? 11.557 -10.704 4.509 1.00 72.50 192 ALA A N 1
ATOM 1505 C CA . ALA A 1 192 ? 12.669 -10.966 3.595 1.00 72.50 192 ALA A CA 1
ATOM 1506 C C . ALA A 1 192 ? 12.225 -11.155 2.138 1.00 72.50 192 ALA A C 1
ATOM 1508 O O . ALA A 1 192 ? 13.071 -11.177 1.249 1.00 72.50 192 ALA A O 1
ATOM 1509 N N . LEU A 1 193 ? 10.915 -11.240 1.891 1.00 80.62 193 LEU A N 1
ATOM 1510 C CA . LEU A 1 193 ? 10.348 -11.415 0.560 1.00 80.62 193 LEU A CA 1
ATOM 1511 C C . LEU A 1 193 ? 10.241 -10.110 -0.230 1.00 80.62 193 LEU A C 1
ATOM 1513 O O . LEU A 1 193 ? 9.914 -10.180 -1.403 1.00 80.62 193 LEU A O 1
ATOM 1517 N N . GLY A 1 194 ? 10.489 -8.945 0.375 1.00 85.12 194 GLY A N 1
ATOM 1518 C CA . GLY A 1 194 ? 10.617 -7.657 -0.316 1.00 85.12 194 GLY A CA 1
ATOM 1519 C C . GLY A 1 194 ? 12.068 -7.162 -0.384 1.00 85.12 194 GLY A C 1
ATOM 1520 O O . GLY A 1 194 ? 13.009 -7.883 -0.062 1.00 85.12 194 GLY A O 1
ATOM 1521 N N . THR A 1 195 ? 12.278 -5.895 -0.750 1.00 86.88 195 THR A N 1
ATOM 1522 C CA . THR A 1 195 ? 13.612 -5.257 -0.725 1.00 86.88 195 THR A CA 1
ATOM 1523 C C . THR A 1 195 ? 14.086 -4.907 0.681 1.00 86.88 195 THR A C 1
ATOM 1525 O O . THR A 1 195 ? 15.249 -4.550 0.866 1.00 86.88 195 THR A O 1
ATOM 1528 N N . ARG A 1 196 ? 13.182 -4.939 1.672 1.00 86.44 196 ARG A N 1
ATOM 1529 C CA . ARG A 1 196 ? 13.418 -4.452 3.044 1.00 86.44 196 ARG A CA 1
ATOM 1530 C C . ARG A 1 196 ? 13.946 -3.013 3.085 1.00 86.44 196 ARG A C 1
ATOM 1532 O O . ARG A 1 196 ? 14.669 -2.627 4.002 1.00 86.44 196 ARG A O 1
ATOM 1539 N N . ASN A 1 197 ? 13.561 -2.203 2.101 1.00 86.75 197 ASN A N 1
ATOM 1540 C CA . ASN A 1 197 ? 13.986 -0.819 1.990 1.00 86.75 197 ASN A CA 1
ATOM 1541 C C . ASN A 1 197 ? 12.817 0.067 1.533 1.00 86.75 197 ASN A C 1
ATOM 1543 O O . ASN A 1 197 ? 12.124 -0.237 0.564 1.00 86.75 197 ASN A O 1
ATOM 1547 N N . ALA A 1 198 ? 12.598 1.179 2.238 1.00 87.25 198 ALA A N 1
ATOM 1548 C CA . ALA A 1 198 ? 11.534 2.139 1.942 1.00 87.25 198 ALA A CA 1
ATOM 1549 C C . ALA A 1 198 ? 11.836 3.067 0.753 1.00 87.25 198 ALA A C 1
ATOM 1551 O O . ALA A 1 198 ? 11.039 3.954 0.456 1.00 87.25 198 ALA A O 1
ATOM 1552 N N . SER A 1 199 ? 12.967 2.887 0.073 1.00 85.94 199 SER A N 1
ATOM 1553 C CA . SER A 1 199 ? 13.295 3.605 -1.153 1.00 85.94 199 SER A CA 1
ATOM 1554 C C . SER A 1 199 ? 12.764 2.884 -2.386 1.00 85.94 199 SER A C 1
ATOM 1556 O O . SER A 1 199 ? 13.048 1.702 -2.595 1.00 85.94 199 SER A O 1
ATOM 1558 N N . SER A 1 200 ? 12.075 3.618 -3.262 1.00 84.56 200 SER A N 1
ATOM 1559 C CA . SER A 1 200 ? 11.672 3.134 -4.592 1.00 84.56 200 SER A CA 1
ATOM 1560 C C . SER A 1 200 ? 12.853 2.611 -5.423 1.00 84.56 200 SER A C 1
ATOM 1562 O O . SER A 1 200 ? 12.734 1.584 -6.090 1.00 84.56 200 SER A O 1
ATOM 1564 N N . GLY A 1 201 ? 14.025 3.247 -5.320 1.00 82.81 201 GLY A N 1
ATOM 1565 C CA . GLY A 1 201 ? 15.254 2.814 -5.990 1.00 82.81 201 GLY A CA 1
ATOM 1566 C C . GLY A 1 201 ? 15.727 1.404 -5.616 1.00 82.81 201 GLY A C 1
ATOM 1567 O O . GLY A 1 201 ? 16.356 0.748 -6.444 1.00 82.81 201 GLY A O 1
ATOM 1568 N N . SER A 1 202 ? 15.372 0.901 -4.427 1.00 85.12 202 SER A N 1
ATOM 1569 C CA . SER A 1 202 ? 15.758 -0.450 -3.985 1.00 85.12 202 SER A CA 1
ATOM 1570 C C . SER A 1 202 ? 15.213 -1.564 -4.879 1.00 85.12 202 SER A C 1
ATOM 1572 O O . SER A 1 202 ? 15.818 -2.627 -4.969 1.00 85.12 202 SER A O 1
ATOM 1574 N N . PHE A 1 203 ? 14.110 -1.307 -5.584 1.00 86.19 203 PHE A N 1
ATOM 1575 C CA . PHE A 1 203 ? 13.496 -2.273 -6.484 1.00 86.19 203 PHE A CA 1
ATOM 1576 C C . PHE A 1 203 ? 14.197 -2.378 -7.842 1.00 86.19 203 PHE A C 1
ATOM 1578 O O . PHE A 1 203 ? 13.951 -3.331 -8.562 1.00 86.19 203 PHE A O 1
ATOM 1585 N N . ARG A 1 204 ? 15.082 -1.447 -8.228 1.00 79.94 204 ARG A N 1
ATOM 1586 C CA . ARG A 1 204 ? 15.679 -1.437 -9.584 1.00 79.94 204 ARG A CA 1
ATOM 1587 C C . ARG A 1 204 ? 16.510 -2.681 -9.895 1.00 79.94 204 ARG A C 1
ATOM 1589 O O . ARG A 1 204 ? 16.566 -3.096 -11.045 1.00 79.94 204 ARG A O 1
ATOM 1596 N N . CYS A 1 205 ? 17.139 -3.249 -8.873 1.00 74.62 205 CYS A N 1
ATOM 1597 C CA . CYS A 1 205 ? 17.987 -4.441 -8.984 1.00 74.62 205 CYS A CA 1
ATOM 1598 C C . CYS A 1 205 ? 17.563 -5.500 -7.977 1.00 74.62 205 CYS A C 1
ATOM 1600 O O . CYS A 1 205 ? 18.376 -6.261 -7.456 1.00 74.62 205 CYS A O 1
ATOM 1602 N N . TRP A 1 206 ? 16.279 -5.476 -7.637 1.00 80.00 206 TRP A N 1
ATOM 1603 C CA . TRP A 1 206 ? 15.712 -6.442 -6.732 1.00 80.00 206 TRP A CA 1
ATOM 1604 C C . TRP A 1 206 ? 15.380 -7.720 -7.496 1.00 80.00 206 TRP A C 1
ATOM 1606 O O . TRP A 1 206 ? 14.538 -7.721 -8.393 1.00 80.00 206 TRP A O 1
ATOM 1616 N N . GLY A 1 207 ? 16.071 -8.799 -7.133 1.00 72.31 207 GLY A N 1
ATOM 1617 C CA . GLY A 1 207 ? 16.019 -10.067 -7.854 1.00 72.31 207 GLY A CA 1
ATOM 1618 C C . GLY A 1 207 ? 16.793 -10.039 -9.178 1.00 72.31 207 GLY A C 1
ATOM 1619 O O . GLY A 1 207 ? 17.318 -9.014 -9.607 1.00 72.31 207 GLY A O 1
ATOM 1620 N N . SER A 1 208 ? 16.865 -11.193 -9.838 1.00 70.00 208 SER A N 1
ATOM 1621 C CA . SER A 1 208 ? 17.511 -11.363 -11.149 1.00 70.00 208 SER A CA 1
ATOM 1622 C C . SER A 1 208 ? 16.600 -10.996 -12.328 1.00 70.00 208 SER A C 1
ATOM 1624 O O . SER A 1 208 ? 16.989 -11.150 -13.483 1.00 70.00 208 SER A O 1
ATOM 1626 N N . GLU A 1 209 ? 15.385 -10.518 -12.057 1.00 71.50 209 GLU A N 1
ATOM 1627 C CA . GLU A 1 209 ? 14.305 -10.439 -13.044 1.00 71.50 209 GLU A CA 1
ATOM 1628 C C . GLU A 1 209 ? 13.959 -9.028 -13.505 1.00 71.50 209 GLU A C 1
ATOM 1630 O O . GLU A 1 209 ? 12.821 -8.730 -13.891 1.00 71.50 209 GLU A O 1
ATOM 1635 N N . ALA A 1 210 ? 14.952 -8.148 -13.472 1.00 74.62 210 ALA A N 1
ATOM 1636 C CA . ALA A 1 210 ? 14.834 -6.862 -14.126 1.00 74.62 210 ALA A CA 1
ATOM 1637 C C . ALA A 1 210 ? 14.560 -7.074 -15.629 1.00 74.62 210 ALA A C 1
ATOM 1639 O O . ALA A 1 210 ? 15.260 -7.814 -16.319 1.00 74.62 210 ALA A O 1
ATOM 1640 N N . THR A 1 211 ? 13.522 -6.423 -16.143 1.00 76.31 211 THR A N 1
ATOM 1641 C CA . THR A 1 211 ? 13.077 -6.519 -17.529 1.00 76.31 211 THR A CA 1
ATOM 1642 C C . THR A 1 211 ? 12.649 -5.162 -18.077 1.00 76.31 211 THR A C 1
ATOM 1644 O O . THR A 1 211 ? 12.205 -4.271 -17.350 1.00 76.31 211 THR A O 1
ATOM 1647 N N . MET A 1 212 ? 12.776 -5.023 -19.396 1.00 75.00 212 MET A N 1
ATOM 1648 C CA . MET A 1 212 ? 12.307 -3.871 -20.174 1.00 75.00 212 MET A CA 1
ATOM 1649 C C . MET A 1 212 ? 10.985 -4.158 -20.907 1.00 75.00 212 MET A C 1
ATOM 1651 O O . MET A 1 212 ? 10.503 -3.309 -21.654 1.00 75.00 212 MET A O 1
ATOM 1655 N N . ASP A 1 213 ? 10.381 -5.331 -20.675 1.00 80.88 213 ASP A N 1
ATOM 1656 C CA . ASP A 1 213 ? 9.086 -5.767 -21.222 1.00 80.88 213 ASP A CA 1
ATOM 1657 C C . ASP A 1 213 ? 8.056 -5.960 -20.084 1.00 80.88 213 ASP A C 1
ATOM 1659 O O . ASP A 1 213 ? 7.715 -7.105 -19.777 1.00 80.88 213 ASP A O 1
ATOM 1663 N N . PRO A 1 214 ? 7.583 -4.881 -19.417 1.00 83.69 214 PRO A N 1
ATOM 1664 C CA . PRO A 1 214 ? 6.649 -4.993 -18.300 1.00 83.69 214 PRO A CA 1
ATOM 1665 C C . PRO A 1 214 ? 5.327 -5.626 -18.735 1.00 83.69 214 PRO A C 1
ATOM 1667 O O . PRO A 1 214 ? 4.761 -5.266 -19.776 1.00 83.69 214 PRO A O 1
ATOM 1670 N N . ARG A 1 215 ? 4.800 -6.519 -17.901 1.00 87.94 215 ARG A N 1
ATOM 1671 C CA . ARG A 1 215 ? 3.504 -7.187 -18.068 1.00 87.94 215 ARG A CA 1
ATOM 1672 C C . ARG A 1 215 ? 2.608 -6.918 -16.873 1.00 87.94 215 ARG A C 1
ATOM 1674 O O . ARG A 1 215 ? 3.051 -6.404 -15.854 1.00 87.94 215 ARG A O 1
ATOM 1681 N N . GLU A 1 216 ? 1.330 -7.252 -17.009 1.00 87.38 216 GLU A N 1
ATOM 1682 C CA . GLU A 1 216 ? 0.399 -7.170 -15.885 1.00 87.38 216 GLU A CA 1
ATOM 1683 C C . GLU A 1 216 ? 0.925 -7.960 -14.675 1.00 87.38 216 GLU A C 1
ATOM 1685 O O . GLU A 1 216 ? 1.374 -9.096 -14.813 1.00 87.38 216 GLU A O 1
ATOM 1690 N N . GLY A 1 217 ? 0.869 -7.345 -13.495 1.00 87.44 217 GLY A N 1
ATOM 1691 C CA . GLY A 1 217 ? 1.414 -7.882 -12.250 1.00 87.44 217 GLY A CA 1
ATOM 1692 C C . GLY A 1 217 ? 2.849 -7.448 -11.960 1.00 87.44 217 GLY A C 1
ATOM 1693 O O . GLY A 1 217 ? 3.219 -7.366 -10.786 1.00 87.44 217 GLY A O 1
ATOM 1694 N N . ASP A 1 218 ? 3.644 -7.112 -12.978 1.00 88.81 218 ASP A N 1
ATOM 1695 C CA . ASP A 1 218 ? 5.031 -6.694 -12.778 1.00 88.81 218 ASP A CA 1
ATOM 1696 C C . ASP A 1 218 ? 5.105 -5.372 -12.009 1.00 88.81 218 ASP A C 1
ATOM 1698 O O . ASP A 1 218 ? 4.223 -4.515 -12.105 1.00 88.81 218 ASP A O 1
ATOM 1702 N N . LEU A 1 219 ? 6.179 -5.190 -11.244 1.00 87.94 219 LEU A N 1
ATOM 1703 C CA . LEU A 1 219 ? 6.459 -3.935 -10.564 1.00 87.94 219 LEU A CA 1
ATOM 1704 C C . LEU A 1 219 ? 7.281 -3.064 -11.511 1.00 87.94 219 LEU A C 1
ATOM 1706 O O . LEU A 1 219 ? 8.366 -3.447 -11.932 1.00 87.94 219 LEU A O 1
ATOM 1710 N N . VAL A 1 220 ? 6.784 -1.891 -11.865 1.00 86.75 220 VAL A N 1
ATOM 1711 C CA . VAL A 1 220 ? 7.549 -0.875 -12.589 1.00 86.75 220 VAL A CA 1
ATOM 1712 C C . VAL A 1 220 ? 8.190 0.086 -11.601 1.00 86.75 220 VAL A C 1
ATOM 1714 O O . VAL A 1 220 ? 7.586 0.487 -10.604 1.00 86.75 220 VAL A O 1
ATOM 1717 N N . VAL A 1 221 ? 9.434 0.446 -11.888 1.00 84.44 221 VAL A N 1
ATOM 1718 C CA . VAL A 1 221 ? 10.288 1.289 -11.061 1.00 84.44 221 VAL A CA 1
ATOM 1719 C C . VAL A 1 221 ? 10.704 2.493 -11.889 1.00 84.44 221 VAL A C 1
ATOM 1721 O O . VAL A 1 221 ? 11.355 2.363 -12.928 1.00 84.44 221 VAL A O 1
ATOM 1724 N N . TRP A 1 222 ? 10.333 3.678 -11.418 1.00 82.25 222 TRP A N 1
ATOM 1725 C CA . TRP A 1 222 ? 10.764 4.942 -11.996 1.00 82.25 222 TRP A CA 1
ATOM 1726 C C . TRP A 1 222 ? 11.967 5.475 -11.247 1.00 82.25 222 TRP A C 1
ATOM 1728 O O . TRP A 1 222 ? 12.021 5.441 -10.017 1.00 82.25 222 TRP A O 1
ATOM 1738 N N . ALA A 1 223 ? 12.901 6.035 -11.999 1.00 77.88 223 ALA A N 1
ATOM 1739 C CA . ALA A 1 223 ? 14.040 6.755 -11.467 1.00 77.88 223 ALA A CA 1
ATOM 1740 C C . ALA A 1 223 ? 13.987 8.226 -11.861 1.00 77.88 223 ALA A C 1
ATOM 1742 O O . ALA A 1 223 ? 13.651 8.542 -13.004 1.00 77.88 223 ALA A O 1
ATOM 1743 N N . LYS A 1 224 ? 14.395 9.120 -10.955 1.00 73.75 224 LYS A N 1
ATOM 1744 C CA . LYS A 1 224 ? 14.864 10.439 -11.381 1.00 73.75 224 LYS A CA 1
ATOM 1745 C C . LYS A 1 224 ? 16.154 10.290 -12.181 1.00 73.75 224 LYS A C 1
ATOM 1747 O O . LYS A 1 224 ? 17.015 9.471 -11.845 1.00 73.75 224 LYS A O 1
ATOM 1752 N N . THR A 1 225 ? 16.310 11.091 -13.219 1.00 68.50 225 THR A N 1
ATOM 1753 C CA . THR A 1 225 ? 17.533 11.071 -14.027 1.00 68.50 225 THR A CA 1
ATOM 1754 C C . THR A 1 225 ? 18.760 11.470 -13.229 1.00 68.50 225 THR A C 1
ATOM 1756 O O . THR A 1 225 ? 18.678 12.228 -12.266 1.00 68.50 225 THR A O 1
ATOM 1759 N N . GLY A 1 226 ? 19.891 10.861 -13.583 1.00 69.06 226 GLY A N 1
ATOM 1760 C CA . GLY A 1 226 ? 21.140 10.970 -12.833 1.00 69.06 226 GLY A CA 1
ATOM 1761 C C . GLY A 1 226 ? 21.191 10.126 -11.555 1.00 69.06 226 GLY A C 1
ATOM 1762 O O . GLY A 1 226 ? 22.244 10.059 -10.937 1.00 69.06 226 GLY A O 1
ATOM 1763 N N . THR A 1 227 ? 20.100 9.447 -11.164 1.00 69.31 227 THR A N 1
ATOM 1764 C CA . THR A 1 227 ? 20.084 8.574 -9.967 1.00 69.31 227 THR A CA 1
ATOM 1765 C C . THR A 1 227 ? 20.283 7.090 -10.279 1.00 69.31 227 THR A C 1
ATOM 1767 O O . THR A 1 227 ? 20.304 6.267 -9.365 1.00 69.31 227 THR A O 1
ATOM 1770 N N . VAL A 1 228 ? 20.381 6.716 -11.558 1.00 69.75 228 VAL A N 1
ATOM 1771 C CA . VAL A 1 228 ? 20.656 5.337 -11.989 1.00 69.75 228 VAL A CA 1
ATOM 1772 C C . VAL A 1 228 ? 22.159 5.195 -12.203 1.00 69.75 228 VAL A C 1
ATOM 1774 O O . VAL A 1 228 ? 22.736 5.918 -13.010 1.00 69.75 228 VAL A O 1
ATOM 1777 N N . THR A 1 229 ? 22.791 4.274 -11.480 1.00 63.59 229 THR A N 1
ATOM 1778 C CA . THR A 1 229 ? 24.227 3.984 -11.577 1.00 63.59 229 THR A CA 1
ATOM 1779 C C . THR A 1 229 ? 24.449 2.581 -12.145 1.00 63.59 229 THR A C 1
ATOM 1781 O O . THR A 1 229 ? 23.620 1.689 -11.970 1.00 63.59 229 THR A O 1
ATOM 1784 N N . VAL A 1 230 ? 25.581 2.386 -12.829 1.00 57.50 230 VAL A N 1
ATOM 1785 C CA . VAL A 1 230 ? 25.913 1.164 -13.594 1.00 57.50 230 VAL A CA 1
ATOM 1786 C C . VAL A 1 230 ? 26.006 -0.092 -12.712 1.00 57.50 230 VAL A C 1
ATOM 1788 O O . VAL A 1 230 ? 25.682 -1.180 -13.170 1.00 57.50 230 VAL A O 1
ATOM 1791 N N . ASN A 1 231 ? 26.368 0.058 -11.433 1.00 59.31 231 ASN A N 1
ATOM 1792 C CA . ASN A 1 231 ? 26.565 -1.058 -10.492 1.00 59.31 231 ASN A CA 1
ATOM 1793 C C . ASN A 1 231 ? 25.433 -1.203 -9.470 1.00 59.31 231 ASN A C 1
ATOM 1795 O O . ASN A 1 231 ? 25.587 -1.878 -8.458 1.00 59.31 231 ASN A O 1
ATOM 1799 N N . CYS A 1 232 ? 24.316 -0.521 -9.702 1.00 65.31 232 CYS A N 1
ATOM 1800 C CA . CYS A 1 232 ? 23.183 -0.488 -8.797 1.00 65.31 232 CYS A CA 1
ATOM 1801 C C . CYS A 1 232 ? 23.495 -0.101 -7.342 1.00 65.31 232 CYS A C 1
ATOM 1803 O O . CYS A 1 232 ? 23.282 -0.877 -6.409 1.00 65.31 232 CYS A O 1
ATOM 1805 N N . PRO A 1 233 ? 23.910 1.152 -7.111 1.00 54.59 233 PRO A N 1
ATOM 1806 C CA . PRO A 1 233 ? 23.241 1.845 -6.019 1.00 54.59 233 PRO A CA 1
ATOM 1807 C C . PRO A 1 233 ? 22.973 3.322 -6.316 1.00 54.59 233 PRO A C 1
ATOM 1809 O O . PRO A 1 233 ? 23.855 4.097 -6.678 1.00 54.59 233 PRO A O 1
ATOM 1812 N N . SER A 1 234 ? 21.746 3.743 -6.045 1.00 50.88 234 SER A N 1
ATOM 1813 C CA . SER A 1 234 ? 21.522 4.556 -4.854 1.00 50.88 234 SER A CA 1
ATOM 1814 C C . SER A 1 234 ? 20.087 4.346 -4.388 1.00 50.88 234 SER A C 1
ATOM 1816 O O . SER A 1 234 ? 19.130 4.376 -5.165 1.00 50.88 234 SER A O 1
ATOM 1818 N N . VAL A 1 235 ? 19.965 4.095 -3.087 1.00 61.00 235 VAL A N 1
ATOM 1819 C CA . VAL A 1 235 ? 18.794 4.478 -2.303 1.00 61.00 235 VAL A CA 1
ATOM 1820 C C . VAL A 1 235 ? 18.412 5.877 -2.792 1.00 61.00 235 VAL A C 1
ATOM 1822 O O . VAL A 1 235 ? 19.255 6.771 -2.797 1.00 61.00 235 VAL A O 1
ATOM 1825 N N . GLY A 1 236 ? 17.239 6.020 -3.394 1.00 63.03 236 GLY A N 1
ATOM 1826 C CA . GLY A 1 236 ? 17.076 7.077 -4.377 1.00 63.03 236 GLY A CA 1
ATOM 1827 C C . GLY A 1 236 ? 15.650 7.352 -4.810 1.00 63.03 236 GLY A C 1
ATOM 1828 O O . GLY A 1 236 ? 14.739 6.541 -4.648 1.00 63.03 236 GLY A O 1
ATOM 1829 N N . GLN A 1 237 ? 15.533 8.555 -5.360 1.00 69.12 237 GLN A N 1
ATOM 1830 C CA . GLN A 1 237 ? 14.325 9.282 -5.712 1.00 69.12 237 GLN A CA 1
ATOM 1831 C C . GLN A 1 237 ? 13.669 8.701 -6.962 1.00 69.12 237 GLN A C 1
ATOM 1833 O O . GLN A 1 237 ? 14.320 8.487 -7.994 1.00 69.12 237 GLN A O 1
ATOM 1838 N N . GLY A 1 238 ? 12.369 8.457 -6.880 1.00 77.81 238 GLY A N 1
ATOM 1839 C CA . GLY A 1 238 ? 11.648 7.754 -7.921 1.00 77.81 238 GLY A CA 1
ATOM 1840 C C . GLY A 1 238 ? 10.236 7.404 -7.494 1.00 77.81 238 GLY A C 1
ATOM 1841 O O . GLY A 1 238 ? 9.625 8.100 -6.692 1.00 77.81 238 GLY A O 1
ATOM 1842 N N . HIS A 1 239 ? 9.712 6.327 -8.067 1.00 85.38 239 HIS A N 1
ATOM 1843 C CA . HIS A 1 239 ? 8.416 5.778 -7.695 1.00 85.38 239 HIS A CA 1
ATOM 1844 C C . HIS A 1 239 ? 8.380 4.283 -8.016 1.00 85.38 239 HIS A C 1
ATOM 1846 O O . HIS A 1 239 ? 9.168 3.814 -8.839 1.00 85.38 239 HIS A O 1
ATOM 1852 N N . VAL A 1 240 ? 7.455 3.539 -7.413 1.00 87.06 240 VAL A N 1
ATOM 1853 C CA . VAL A 1 240 ? 7.186 2.136 -7.760 1.00 87.06 240 VAL A CA 1
ATOM 1854 C C . VAL A 1 240 ? 5.691 1.855 -7.785 1.00 87.06 240 VAL A C 1
ATOM 1856 O O . VAL A 1 240 ? 4.944 2.401 -6.976 1.00 87.06 240 VAL A O 1
ATOM 1859 N N . ALA A 1 241 ? 5.256 1.003 -8.712 1.00 89.38 241 ALA A N 1
ATOM 1860 C CA . ALA A 1 241 ? 3.859 0.602 -8.849 1.00 89.38 241 ALA A CA 1
ATOM 1861 C C . ALA A 1 241 ? 3.719 -0.723 -9.600 1.00 89.38 241 ALA A C 1
ATOM 1863 O O . ALA A 1 241 ? 4.576 -1.074 -10.400 1.00 89.38 241 ALA A O 1
ATOM 1864 N N . PHE A 1 242 ? 2.619 -1.433 -9.388 1.00 89.56 242 PHE A N 1
ATOM 1865 C CA . PHE A 1 242 ? 2.270 -2.651 -10.115 1.00 89.56 242 PHE A CA 1
ATOM 1866 C C . PHE A 1 242 ? 1.559 -2.318 -11.425 1.00 89.56 242 PHE A C 1
ATOM 1868 O O . PHE A 1 242 ? 0.674 -1.469 -11.444 1.00 89.56 242 PHE A O 1
ATOM 1875 N N . VAL A 1 243 ? 1.903 -2.985 -12.523 1.00 86.75 243 VAL A N 1
ATOM 1876 C CA . VAL A 1 243 ? 1.242 -2.812 -13.823 1.00 86.75 243 VAL A CA 1
ATOM 1877 C C . VAL A 1 243 ? -0.113 -3.510 -13.814 1.00 86.75 243 VAL A C 1
ATOM 1879 O O . VAL A 1 243 ? -0.183 -4.725 -13.694 1.00 86.75 243 VAL A O 1
ATOM 1882 N N . THR A 1 244 ? -1.191 -2.758 -14.005 1.00 82.50 244 THR A N 1
ATOM 1883 C CA . THR A 1 244 ? -2.567 -3.277 -14.078 1.00 82.50 244 THR A CA 1
ATOM 1884 C C . THR A 1 244 ? -3.001 -3.608 -15.494 1.00 82.50 244 THR A C 1
ATOM 1886 O O . THR A 1 244 ? -3.854 -4.463 -15.695 1.00 82.50 244 THR A O 1
ATOM 1889 N N . LYS A 1 245 ? -2.439 -2.920 -16.493 1.00 83.00 245 LYS A N 1
ATOM 1890 C CA . LYS A 1 245 ? -2.756 -3.162 -17.901 1.00 83.00 245 LYS A CA 1
ATOM 1891 C C . LYS A 1 245 ? -1.659 -2.638 -18.809 1.00 83.00 245 LYS A C 1
ATOM 1893 O O . LYS A 1 245 ? -1.219 -1.501 -18.658 1.00 83.00 245 LYS A O 1
ATOM 1898 N N . VAL A 1 246 ? -1.302 -3.417 -19.825 1.00 82.88 246 VAL A N 1
ATOM 1899 C CA . VAL A 1 246 ? -0.484 -2.950 -20.951 1.00 82.88 246 VAL A CA 1
ATOM 1900 C C . VAL A 1 246 ? -1.412 -2.534 -22.092 1.00 82.88 246 VAL A C 1
ATOM 1902 O O . VAL A 1 246 ? -2.303 -3.279 -22.492 1.00 82.88 246 VAL A O 1
ATOM 1905 N N . GLN A 1 247 ? -1.221 -1.332 -22.621 1.00 79.38 247 GLN A N 1
ATOM 1906 C CA . GLN A 1 247 ? -1.895 -0.826 -23.812 1.00 79.38 247 GLN A CA 1
ATOM 1907 C C . GLN A 1 247 ? -0.873 -0.634 -24.924 1.00 79.38 247 GLN A C 1
ATOM 1909 O O . GLN A 1 247 ? 0.200 -0.083 -24.692 1.00 79.38 247 GLN A O 1
ATOM 1914 N N . VAL A 1 248 ? -1.218 -1.061 -26.136 1.00 80.88 248 VAL A N 1
ATOM 1915 C CA . VAL A 1 248 ? -0.416 -0.821 -27.340 1.00 80.88 248 VAL A CA 1
ATOM 1916 C C . VAL A 1 248 ? -1.174 0.178 -28.204 1.00 80.88 248 VAL A C 1
ATOM 1918 O O . VAL A 1 248 ? -2.279 -0.096 -28.663 1.00 80.88 248 VAL A O 1
ATOM 1921 N N . GLY A 1 249 ? -0.608 1.371 -28.354 1.00 76.19 249 GLY A N 1
ATOM 1922 C CA . GLY A 1 249 ? -1.119 2.432 -29.211 1.00 76.19 249 GLY A CA 1
ATOM 1923 C C . GLY A 1 249 ? -0.500 2.406 -30.610 1.00 76.19 249 GLY A C 1
ATOM 1924 O O . GLY A 1 249 ? 0.301 1.535 -30.953 1.00 76.19 249 GLY A O 1
ATOM 1925 N N . ALA A 1 250 ? -0.854 3.410 -31.415 1.00 80.44 250 ALA A N 1
ATOM 1926 C CA . ALA A 1 250 ? -0.336 3.571 -32.771 1.00 80.44 250 ALA A CA 1
ATOM 1927 C C . ALA A 1 250 ? 1.206 3.606 -32.806 1.00 80.44 250 ALA A C 1
ATOM 1929 O O . ALA A 1 250 ? 1.850 4.233 -31.958 1.00 80.44 250 ALA A O 1
ATOM 1930 N N . GLY A 1 251 ? 1.789 2.935 -33.806 1.00 78.38 251 GLY A N 1
ATOM 1931 C CA . GLY A 1 251 ? 3.241 2.827 -33.970 1.00 78.38 251 GLY A CA 1
ATOM 1932 C C . GLY A 1 251 ? 3.922 1.949 -32.915 1.00 78.38 251 GLY A C 1
ATOM 1933 O O . GLY A 1 251 ? 5.038 2.260 -32.513 1.00 78.38 251 GLY A O 1
ATOM 1934 N N . ASN A 1 252 ? 3.241 0.906 -32.419 1.00 77.62 252 ASN A N 1
ATOM 1935 C CA . ASN A 1 252 ? 3.731 -0.019 -31.383 1.00 77.62 252 ASN A CA 1
ATOM 1936 C C . ASN A 1 252 ? 4.135 0.655 -30.059 1.00 77.62 252 ASN A C 1
ATOM 1938 O O . ASN A 1 252 ? 4.847 0.070 -29.239 1.00 77.62 252 ASN A O 1
ATOM 1942 N N . LYS A 1 253 ? 3.659 1.881 -29.814 1.00 72.31 253 LYS A N 1
ATOM 1943 C CA . LYS A 1 253 ? 3.939 2.612 -28.578 1.00 72.31 253 LYS A CA 1
ATOM 1944 C C . LYS A 1 253 ? 3.175 1.976 -27.432 1.00 72.31 253 LYS A C 1
ATOM 1946 O O . LYS A 1 253 ? 1.948 1.944 -27.446 1.00 72.31 253 LYS A O 1
ATOM 1951 N N . ARG A 1 254 ? 3.893 1.502 -26.421 1.00 74.50 254 ARG A N 1
ATOM 1952 C CA . ARG A 1 254 ? 3.269 0.927 -25.231 1.00 74.50 254 ARG A CA 1
ATOM 1953 C C . ARG A 1 254 ? 2.920 2.005 -24.217 1.00 74.50 254 ARG A C 1
ATOM 1955 O O . ARG A 1 254 ? 3.584 3.034 -24.127 1.00 74.50 254 ARG A O 1
ATOM 1962 N N . SER A 1 255 ? 1.885 1.758 -23.437 1.00 77.50 255 SER A N 1
ATOM 1963 C CA . SER A 1 255 ? 1.585 2.515 -22.234 1.00 77.50 255 SER A CA 1
ATOM 1964 C C . SER A 1 255 ? 1.017 1.596 -21.165 1.00 77.50 255 SER A C 1
ATOM 1966 O O . SER A 1 255 ? 0.299 0.651 -21.473 1.00 77.50 255 SER A O 1
ATOM 1968 N N . TYR A 1 256 ? 1.334 1.869 -19.912 1.00 77.69 256 TYR A N 1
ATOM 1969 C CA . TYR A 1 256 ? 1.040 1.013 -18.776 1.00 77.69 256 TYR A CA 1
ATOM 1970 C C . TYR A 1 256 ? 0.058 1.725 -17.866 1.00 77.69 256 TYR A C 1
ATOM 1972 O O . TYR A 1 256 ? 0.324 2.851 -17.456 1.00 77.69 256 TYR A O 1
ATOM 1980 N N . HIS A 1 257 ? -1.060 1.081 -17.555 1.00 81.06 257 HIS A N 1
ATOM 1981 C CA . HIS A 1 257 ? -1.839 1.443 -16.378 1.00 81.06 257 HIS A CA 1
ATOM 1982 C C . HIS A 1 257 ? -1.176 0.802 -15.172 1.00 81.06 257 HIS A C 1
ATOM 1984 O O . HIS A 1 257 ? -0.713 -0.337 -15.265 1.00 81.06 257 HIS A O 1
ATOM 1990 N N . VAL A 1 258 ? -1.096 1.532 -14.066 1.00 84.69 258 VAL A N 1
ATOM 1991 C CA . VAL A 1 258 ? -0.390 1.073 -12.867 1.00 84.69 258 VAL A CA 1
ATOM 1992 C C . VAL A 1 258 ? -1.179 1.362 -11.602 1.00 84.69 258 VAL A C 1
ATOM 1994 O O . VAL A 1 258 ? -1.936 2.323 -11.596 1.00 84.69 258 VAL A O 1
ATOM 1997 N N . VAL A 1 259 ? -0.957 0.573 -10.550 1.00 86.62 259 VAL A N 1
ATOM 1998 C CA . VAL A 1 259 ? -1.494 0.750 -9.197 1.00 86.62 259 VAL A CA 1
ATOM 1999 C C . VAL A 1 259 ? -0.392 0.678 -8.153 1.00 86.62 259 VAL A C 1
ATOM 2001 O O . VAL A 1 259 ? 0.469 -0.194 -8.192 1.00 86.62 259 VAL A O 1
ATOM 2004 N N . GLY A 1 260 ? -0.366 1.617 -7.219 1.00 88.38 260 GLY A N 1
ATOM 2005 C CA . GLY A 1 260 ? 0.735 1.743 -6.268 1.00 88.38 260 GLY A CA 1
ATOM 2006 C C . GLY A 1 260 ? 0.445 2.806 -5.228 1.00 88.38 260 GLY A C 1
ATOM 2007 O O . GLY A 1 260 ? -0.383 3.676 -5.468 1.00 88.38 260 GLY A O 1
ATOM 2008 N N . GLY A 1 261 ? 1.118 2.737 -4.084 1.00 85.88 261 GLY A N 1
ATOM 2009 C CA . GLY A 1 261 ? 0.974 3.726 -3.024 1.00 85.88 261 GLY A CA 1
ATOM 2010 C C . GLY A 1 261 ? 1.518 5.083 -3.444 1.00 85.88 261 GLY A C 1
ATOM 2011 O O . GLY A 1 261 ? 2.546 5.157 -4.111 1.00 85.88 261 GLY A O 1
ATOM 2012 N N . ASN A 1 262 ? 0.870 6.151 -2.991 1.00 78.56 262 ASN A N 1
ATOM 2013 C CA . ASN A 1 262 ? 1.318 7.528 -3.176 1.00 78.56 262 ASN A CA 1
ATOM 2014 C C . ASN A 1 262 ? 1.390 8.035 -4.638 1.00 78.56 262 ASN A C 1
ATOM 2016 O O . ASN A 1 262 ? 2.370 8.650 -5.058 1.00 78.56 262 ASN A O 1
ATOM 2020 N N . GLN A 1 263 ? 0.362 7.750 -5.430 1.00 69.88 263 GLN A N 1
ATOM 2021 C CA . GLN A 1 263 ? 0.198 8.106 -6.837 1.00 69.88 263 GLN A CA 1
ATOM 2022 C C . GLN A 1 263 ? -0.696 9.342 -7.056 1.00 69.88 263 GLN A C 1
ATOM 2024 O O . GLN A 1 263 ? -1.897 9.236 -7.321 1.00 69.88 263 GLN A O 1
ATOM 2029 N N . GLY A 1 264 ? -0.092 10.532 -7.032 1.00 57.56 264 GLY A N 1
ATOM 2030 C CA . GLY A 1 264 ? -0.740 11.798 -7.403 1.00 57.56 264 GLY A CA 1
ATOM 2031 C C . GLY A 1 264 ? -0.372 12.262 -8.821 1.00 57.56 264 GLY A C 1
ATOM 2032 O O . GLY A 1 264 ? 0.784 12.165 -9.234 1.00 57.56 264 GLY A O 1
ATOM 2033 N N . PHE A 1 265 ? -1.343 12.783 -9.582 1.00 35.47 265 PHE A N 1
ATOM 2034 C CA . PHE A 1 265 ? -1.124 13.396 -10.902 1.00 35.47 265 PHE A CA 1
ATOM 2035 C C . PHE A 1 265 ? -1.118 14.933 -10.784 1.00 35.47 265 PHE A C 1
ATOM 2037 O O . PHE A 1 265 ? -2.027 15.495 -10.186 1.00 35.47 265 PHE A O 1
ATOM 2044 N N . ARG A 1 266 ? -0.138 15.573 -11.450 1.00 32.53 266 ARG A N 1
ATOM 2045 C CA . ARG A 1 266 ? 0.148 17.026 -11.583 1.00 32.53 266 ARG A CA 1
ATOM 2046 C C . ARG A 1 266 ? 0.698 17.745 -10.346 1.00 32.53 266 ARG A C 1
ATOM 2048 O O . ARG A 1 266 ? 0.013 17.904 -9.353 1.00 32.53 266 ARG A O 1
ATOM 2055 N N . GLY A 1 267 ? 1.926 18.258 -10.505 1.00 32.00 267 GLY A N 1
ATOM 2056 C CA . GLY A 1 267 ? 2.479 19.408 -9.782 1.00 32.00 267 GLY A CA 1
ATOM 2057 C C . GLY A 1 267 ? 2.226 19.417 -8.278 1.00 32.00 267 GLY A C 1
ATOM 2058 O O . GLY A 1 267 ? 1.324 20.099 -7.821 1.00 32.00 267 GLY A O 1
ATOM 2059 N N . ALA A 1 268 ? 3.056 18.701 -7.520 1.00 34.88 268 ALA A N 1
ATOM 2060 C CA . ALA A 1 268 ? 3.134 18.823 -6.069 1.00 34.88 268 ALA A CA 1
ATOM 2061 C C . ALA A 1 268 ? 1.796 18.639 -5.318 1.00 34.88 268 ALA A C 1
ATOM 2063 O O . ALA A 1 268 ? 1.346 19.563 -4.653 1.00 34.88 268 ALA A O 1
ATOM 2064 N N . VAL A 1 269 ? 1.240 17.423 -5.287 1.00 27.92 269 VAL A N 1
ATOM 2065 C CA . VAL A 1 269 ? 0.453 16.918 -4.142 1.00 27.92 269 VAL A CA 1
ATOM 2066 C C . VAL A 1 269 ? 0.687 15.405 -4.032 1.00 27.92 269 VAL A C 1
ATOM 2068 O O . VAL A 1 269 ? 0.453 14.656 -4.978 1.00 27.92 269 VAL A O 1
ATOM 2071 N N . VAL A 1 270 ? 1.235 14.984 -2.896 1.00 34.84 270 VAL A N 1
ATOM 2072 C CA . VAL A 1 270 ? 1.424 13.590 -2.470 1.00 34.84 270 VAL A CA 1
ATOM 2073 C C . VAL A 1 270 ? 0.024 13.035 -2.210 1.00 34.84 270 VAL A C 1
ATOM 2075 O O . VAL A 1 270 ? -0.605 13.601 -1.338 1.00 34.84 270 VAL A O 1
ATOM 2078 N N . GLN A 1 271 ? -0.509 12.074 -2.988 1.00 41.78 271 GLN A N 1
ATOM 2079 C CA . GLN A 1 271 ? -1.802 11.421 -2.683 1.00 41.78 271 GLN A CA 1
ATOM 2080 C C . GLN A 1 271 ? -1.964 10.009 -3.288 1.00 41.78 271 GLN A C 1
ATOM 2082 O O . GLN A 1 271 ? -1.896 9.839 -4.497 1.00 41.78 271 GLN A O 1
ATOM 2087 N N . SER A 1 272 ? -2.351 9.046 -2.433 1.00 36.41 272 SER A N 1
ATOM 2088 C CA . SER A 1 272 ? -3.224 7.867 -2.685 1.00 36.41 272 SER A CA 1
ATOM 2089 C C . SER A 1 272 ? -2.761 6.634 -3.490 1.00 36.41 272 SER A C 1
ATOM 2091 O O . SER A 1 272 ? -1.859 6.715 -4.305 1.00 36.41 272 SER A O 1
ATOM 2093 N N . VAL A 1 273 ? -3.421 5.475 -3.317 1.00 40.22 273 VAL A N 1
ATOM 2094 C CA . VAL A 1 273 ? -3.311 4.315 -4.231 1.00 40.22 273 VAL A CA 1
ATOM 2095 C C . VAL A 1 273 ? -4.130 4.574 -5.495 1.00 40.22 273 VAL A C 1
ATOM 2097 O O . VAL A 1 273 ? -5.344 4.697 -5.397 1.00 40.22 273 VAL A O 1
ATOM 2100 N N . ASN A 1 274 ? -3.518 4.712 -6.672 1.00 45.25 274 ASN A N 1
ATOM 2101 C CA . ASN A 1 274 ? -4.215 5.239 -7.856 1.00 45.25 274 ASN A CA 1
ATOM 2102 C C . ASN A 1 274 ? -4.031 4.386 -9.113 1.00 45.25 274 ASN A C 1
ATOM 2104 O O . ASN A 1 274 ? -3.252 3.451 -9.100 1.00 45.25 274 ASN A O 1
ATOM 2108 N N . GLY A 1 275 ? -4.771 4.689 -10.180 1.00 35.28 275 GLY A N 1
ATOM 2109 C CA . GLY A 1 275 ? -4.538 4.164 -11.527 1.00 35.28 275 GLY A CA 1
ATOM 2110 C C . GLY A 1 275 ? -3.857 5.224 -12.395 1.00 35.28 275 GLY A C 1
ATOM 2111 O O . GLY A 1 275 ? -4.471 6.265 -12.623 1.00 35.28 275 GLY A O 1
ATOM 2112 N N . ALA A 1 276 ? -2.637 5.014 -12.900 1.00 42.22 276 ALA A N 1
ATOM 2113 C CA . ALA A 1 276 ? -1.975 5.996 -13.778 1.00 42.22 276 ALA A CA 1
ATOM 2114 C C . ALA A 1 276 ? -1.547 5.404 -15.126 1.00 42.22 276 ALA A C 1
ATOM 2116 O O . ALA A 1 276 ? -0.982 4.317 -15.162 1.00 42.22 276 ALA A O 1
ATOM 2117 N N . LEU A 1 277 ? -1.762 6.139 -16.227 1.00 39.41 277 LEU A N 1
ATOM 2118 C CA . LEU A 1 277 ? -1.209 5.799 -17.541 1.00 39.41 277 LEU A CA 1
ATOM 2119 C C . LEU A 1 277 ? 0.226 6.319 -17.667 1.00 39.41 277 LEU A C 1
ATOM 2121 O O . LEU A 1 277 ? 0.474 7.515 -17.511 1.00 39.41 277 LEU A O 1
ATOM 2125 N N . VAL A 1 278 ? 1.157 5.442 -18.026 1.00 49.88 278 VAL A N 1
ATOM 2126 C CA . VAL A 1 278 ? 2.584 5.758 -18.132 1.00 49.88 278 VAL A CA 1
ATOM 2127 C C . VAL A 1 278 ? 3.150 5.266 -19.458 1.00 49.88 278 VAL A C 1
ATOM 2129 O O . VAL A 1 278 ? 2.774 4.202 -19.927 1.00 49.88 278 VAL A O 1
ATOM 2132 N N . ARG A 1 279 ? 4.058 6.018 -20.085 1.00 45.94 279 ARG A N 1
ATOM 2133 C CA . ARG A 1 279 ? 4.727 5.623 -21.338 1.00 45.94 279 ARG A CA 1
ATOM 2134 C C . ARG A 1 279 ? 6.189 5.238 -21.068 1.00 45.94 279 ARG A C 1
ATOM 2136 O O . ARG A 1 279 ? 6.800 5.903 -20.233 1.00 45.94 279 ARG A O 1
ATOM 2143 N N . PRO A 1 280 ? 6.748 4.216 -21.747 1.00 47.62 280 PRO A N 1
ATOM 2144 C CA . PRO A 1 280 ? 8.180 3.947 -21.735 1.00 47.62 280 PRO A CA 1
ATOM 2145 C C . PRO A 1 280 ? 8.959 5.174 -22.224 1.00 47.62 280 PRO A C 1
ATOM 2147 O O . PRO A 1 280 ? 8.499 5.882 -23.122 1.00 47.62 280 PRO A O 1
ATOM 2150 N N . VAL A 1 281 ? 10.136 5.396 -21.646 1.00 49.53 281 VAL A N 1
ATOM 2151 C CA . VAL A 1 281 ? 11.134 6.351 -22.144 1.00 49.53 281 VAL A CA 1
ATOM 2152 C C . VAL A 1 281 ? 12.333 5.536 -22.614 1.00 49.53 281 VAL A C 1
ATOM 2154 O O . VAL A 1 281 ? 12.750 4.611 -21.914 1.00 49.53 281 VAL A O 1
ATOM 2157 N N . ASP A 1 282 ? 12.874 5.855 -23.791 1.00 40.00 282 ASP A N 1
ATOM 2158 C CA . ASP A 1 282 ? 14.059 5.181 -24.320 1.00 40.00 282 ASP A CA 1
ATOM 2159 C C . ASP A 1 282 ? 15.284 5.470 -23.443 1.00 40.00 282 ASP A C 1
ATOM 2161 O O . ASP A 1 282 ? 15.809 6.586 -23.403 1.00 40.00 282 ASP A O 1
ATOM 2165 N N . VAL A 1 283 ? 15.773 4.430 -22.765 1.00 36.97 283 VAL A N 1
ATOM 2166 C CA . VAL A 1 283 ? 16.946 4.491 -21.875 1.00 36.97 283 VAL A CA 1
ATOM 2167 C C . VAL A 1 283 ? 18.211 4.910 -22.637 1.00 36.97 283 VAL A C 1
ATOM 2169 O O . VAL A 1 283 ? 19.069 5.591 -22.082 1.00 36.97 283 VAL A O 1
ATOM 2172 N N . ALA A 1 284 ? 18.299 4.585 -23.932 1.00 32.31 284 ALA A N 1
ATOM 2173 C CA . ALA A 1 284 ? 19.448 4.911 -24.778 1.00 32.31 284 ALA A CA 1
ATOM 2174 C C . ALA A 1 284 ? 19.586 6.414 -25.106 1.00 32.31 284 ALA A C 1
ATOM 2176 O O . ALA A 1 284 ? 20.691 6.868 -25.389 1.00 32.31 284 ALA A O 1
ATOM 2177 N N . GLN A 1 285 ? 18.507 7.209 -25.045 1.00 31.80 285 GLN A N 1
ATOM 2178 C CA . GLN A 1 285 ? 18.566 8.658 -25.313 1.00 31.80 285 GLN A CA 1
ATOM 2179 C C . GLN A 1 285 ? 18.720 9.516 -24.046 1.00 31.80 285 GLN A C 1
ATOM 2181 O O . GLN A 1 285 ? 19.209 10.645 -24.132 1.00 31.80 285 GLN A O 1
ATOM 2186 N N . ALA A 1 286 ? 18.366 8.986 -22.871 1.00 30.64 286 ALA A N 1
ATOM 2187 C CA . ALA A 1 286 ? 18.399 9.716 -21.600 1.00 30.64 286 ALA A CA 1
ATOM 2188 C C . ALA A 1 286 ? 19.821 9.990 -21.063 1.00 30.64 286 ALA A C 1
ATOM 2190 O O . ALA A 1 286 ? 19.995 10.817 -20.173 1.00 30.64 286 ALA A O 1
ATOM 2191 N N . VAL A 1 287 ? 20.853 9.344 -21.619 1.00 31.34 287 VAL A N 1
ATOM 2192 C CA . VAL A 1 287 ? 22.257 9.553 -21.209 1.00 31.34 287 VAL A CA 1
ATOM 2193 C C . VAL A 1 287 ? 22.897 10.766 -21.917 1.00 31.34 287 VAL A C 1
ATOM 2195 O O . VAL A 1 287 ? 23.976 11.201 -21.532 1.00 31.34 287 VAL A O 1
ATOM 2198 N N . SER A 1 288 ? 22.243 11.369 -22.925 1.00 27.41 288 SER A N 1
ATOM 2199 C CA . SER A 1 288 ? 22.912 12.297 -23.860 1.00 27.41 288 SER A CA 1
ATOM 2200 C C . SER A 1 288 ? 22.334 13.719 -23.981 1.00 27.41 288 SER A C 1
ATOM 2202 O O . SER A 1 288 ? 22.889 14.505 -24.753 1.00 27.41 288 SER A O 1
ATOM 2204 N N . ARG A 1 289 ? 21.262 14.125 -23.286 1.00 29.75 289 ARG A N 1
ATOM 2205 C CA . ARG A 1 289 ? 20.707 15.485 -23.479 1.00 29.75 289 ARG A CA 1
ATOM 2206 C C . ARG A 1 289 ? 20.530 16.263 -22.182 1.00 29.75 289 ARG A C 1
ATOM 2208 O O . ARG A 1 289 ? 19.649 15.999 -21.381 1.00 29.75 289 ARG A O 1
ATOM 2215 N N . ARG A 1 290 ? 21.369 17.290 -22.042 1.00 37.56 290 ARG A N 1
ATOM 2216 C CA . ARG A 1 290 ? 21.256 18.385 -21.078 1.00 37.56 290 ARG A CA 1
ATOM 2217 C C . ARG A 1 290 ? 20.346 19.451 -21.702 1.00 37.56 290 ARG A C 1
ATOM 2219 O O . ARG A 1 290 ? 20.817 20.196 -22.554 1.00 37.56 290 ARG A O 1
ATOM 2226 N N . VAL A 1 291 ? 19.062 19.514 -21.336 1.00 30.38 291 VAL A N 1
ATOM 2227 C CA . VAL A 1 291 ? 18.172 20.634 -21.714 1.00 30.38 291 VAL A CA 1
ATOM 2228 C C . VAL A 1 291 ? 17.239 21.005 -20.557 1.00 30.38 291 VAL A C 1
ATOM 2230 O O . VAL A 1 291 ? 16.697 20.161 -19.855 1.00 30.38 291 VAL A O 1
ATOM 2233 N N . ILE A 1 292 ? 17.122 22.315 -20.374 1.00 29.95 292 ILE A N 1
ATOM 2234 C CA . ILE A 1 292 ? 16.465 23.095 -19.325 1.00 29.95 292 ILE A CA 1
ATOM 2235 C C . ILE A 1 292 ? 14.931 23.086 -19.497 1.00 29.95 292 ILE A C 1
ATOM 2237 O O . ILE A 1 292 ? 14.457 23.285 -20.613 1.00 29.95 292 ILE A O 1
ATOM 2241 N N . GLY A 1 293 ? 14.161 22.951 -18.401 1.00 27.23 293 GLY A N 1
ATOM 2242 C CA . GLY A 1 293 ? 12.742 23.365 -18.350 1.00 27.23 293 GLY A CA 1
ATOM 2243 C C . GLY A 1 293 ? 11.721 22.390 -17.731 1.00 27.23 293 GLY A C 1
ATOM 2244 O O . GLY A 1 293 ? 10.996 21.713 -18.446 1.00 27.23 293 GLY A O 1
ATOM 2245 N N . ASN A 1 294 ? 11.616 22.423 -16.397 1.00 33.16 294 ASN A N 1
ATOM 2246 C CA . ASN A 1 294 ? 10.465 22.166 -15.506 1.00 33.16 294 ASN A CA 1
ATOM 2247 C C . ASN A 1 294 ? 9.729 20.796 -15.451 1.00 33.16 294 ASN A C 1
ATOM 2249 O O . ASN A 1 294 ? 8.713 20.534 -16.089 1.00 33.16 294 ASN A O 1
ATOM 2253 N N . HIS A 1 295 ? 10.184 20.032 -14.445 1.00 36.19 295 HIS A N 1
ATOM 2254 C CA . HIS A 1 295 ? 9.435 19.313 -13.393 1.00 36.19 295 HIS A CA 1
ATOM 2255 C C . HIS A 1 295 ? 9.016 17.846 -13.538 1.00 36.19 295 HIS A C 1
ATOM 2257 O O . HIS A 1 295 ? 8.645 17.266 -12.525 1.00 36.19 295 HIS A O 1
ATOM 2263 N N . PHE A 1 296 ? 9.218 17.182 -14.677 1.00 40.69 296 PHE A N 1
ATOM 2264 C CA . PHE A 1 296 ? 9.296 15.703 -14.738 1.00 40.69 296 PHE A CA 1
ATOM 2265 C C . PHE A 1 296 ? 10.141 15.210 -15.926 1.00 40.69 296 PHE A C 1
ATOM 2267 O O . PHE A 1 296 ? 9.869 14.141 -16.468 1.00 40.69 296 PHE A O 1
ATOM 2274 N N . ALA A 1 297 ? 11.121 16.008 -16.364 1.00 39.12 297 ALA A N 1
ATOM 2275 C CA . ALA A 1 297 ? 11.688 15.897 -17.707 1.00 39.12 297 ALA A CA 1
ATOM 2276 C C . ALA A 1 297 ? 12.324 14.539 -18.039 1.00 39.12 297 ALA A C 1
ATOM 2278 O O . ALA A 1 297 ? 12.236 14.137 -19.189 1.00 39.12 297 ALA A O 1
ATOM 2279 N N . ASP A 1 298 ? 12.848 13.772 -17.079 1.00 48.41 298 ASP A N 1
ATOM 2280 C CA . ASP A 1 298 ? 13.624 12.588 -17.447 1.00 48.41 298 ASP A CA 1
ATOM 2281 C C . ASP A 1 298 ? 13.387 11.418 -16.470 1.00 48.41 298 ASP A C 1
ATOM 2283 O O . ASP A 1 298 ? 13.908 11.406 -15.347 1.00 48.41 298 ASP A O 1
ATOM 2287 N N . ARG A 1 299 ? 12.588 10.420 -16.887 1.00 55.88 299 ARG A N 1
ATOM 2288 C CA . ARG A 1 299 ? 12.319 9.182 -16.128 1.00 55.88 299 ARG A CA 1
ATOM 2289 C C . ARG A 1 299 ? 12.878 7.967 -16.864 1.00 55.88 299 ARG A C 1
ATOM 2291 O O . ARG A 1 299 ? 12.412 7.658 -17.953 1.00 55.88 299 ARG A O 1
ATOM 2298 N N . VAL A 1 300 ? 13.793 7.227 -16.243 1.00 51.72 300 VAL A N 1
ATOM 2299 C CA . VAL A 1 300 ? 14.150 5.872 -16.699 1.00 51.72 300 VAL A CA 1
ATOM 2300 C C . VAL A 1 300 ? 13.149 4.889 -16.092 1.00 51.72 300 VAL A C 1
ATOM 2302 O O . VAL A 1 300 ? 12.853 4.973 -14.896 1.00 51.72 300 VAL A O 1
ATOM 2305 N N . ILE A 1 301 ? 12.599 3.999 -16.920 1.00 56.03 301 ILE A N 1
ATOM 2306 C CA . ILE A 1 301 ? 11.652 2.963 -16.498 1.00 56.03 301 ILE A CA 1
ATOM 2307 C C . ILE A 1 301 ? 12.362 1.621 -16.537 1.00 56.03 301 ILE A C 1
ATOM 2309 O O . ILE A 1 301 ? 12.801 1.187 -17.597 1.00 56.03 301 ILE A O 1
ATOM 2313 N N . HIS A 1 302 ? 12.411 0.963 -15.387 1.00 56.06 302 HIS A N 1
ATOM 2314 C CA . HIS A 1 302 ? 12.735 -0.453 -15.279 1.00 56.06 302 HIS A CA 1
ATOM 2315 C C . HIS A 1 302 ? 11.505 -1.201 -14.776 1.00 56.06 302 HIS A C 1
ATOM 2317 O O . HIS A 1 302 ? 10.609 -0.601 -14.180 1.00 56.06 302 HIS A O 1
ATOM 2323 N N . SER A 1 303 ? 11.447 -2.507 -14.997 1.00 56.25 303 SER A N 1
ATOM 2324 C CA . SER A 1 303 ? 10.439 -3.353 -14.375 1.00 56.25 303 SER A CA 1
ATOM 2325 C C . SER A 1 303 ? 11.083 -4.567 -13.737 1.00 56.25 303 SER A C 1
ATOM 2327 O O . SER A 1 303 ? 12.086 -5.061 -14.231 1.00 56.25 303 SER A O 1
ATOM 2329 N N . VAL A 1 304 ? 10.517 -5.027 -12.631 1.00 59.09 304 VAL A N 1
ATOM 2330 C CA . VAL A 1 304 ? 10.837 -6.298 -11.998 1.00 59.09 304 VAL A CA 1
ATOM 2331 C C . VAL A 1 304 ? 9.644 -7.208 -12.187 1.00 59.09 304 VAL A C 1
ATOM 2333 O O . VAL A 1 304 ? 8.520 -6.860 -11.803 1.00 59.09 304 VAL A O 1
ATOM 2336 N N . ARG A 1 305 ? 9.891 -8.384 -12.756 1.00 69.56 305 ARG A N 1
ATOM 2337 C CA . ARG A 1 305 ? 8.854 -9.398 -12.870 1.00 69.56 305 ARG A CA 1
ATOM 2338 C C . ARG A 1 305 ? 8.546 -9.959 -11.491 1.00 69.56 305 ARG A C 1
ATOM 2340 O O . ARG A 1 305 ? 9.401 -10.545 -10.841 1.00 69.56 305 ARG A O 1
ATOM 2347 N N . THR A 1 306 ? 7.319 -9.746 -11.025 1.00 60.12 306 THR A N 1
ATOM 2348 C CA . THR A 1 306 ? 6.925 -10.186 -9.676 1.00 60.12 306 THR A CA 1
ATOM 2349 C C . THR A 1 306 ? 6.377 -11.610 -9.668 1.00 60.12 306 THR A C 1
ATOM 2351 O O . THR A 1 306 ? 6.311 -12.251 -8.622 1.00 60.12 306 THR A O 1
ATOM 2354 N N . GLN A 1 307 ? 5.982 -12.113 -10.841 1.00 56.88 307 GLN A N 1
ATOM 2355 C CA . GLN A 1 307 ? 5.320 -13.404 -11.003 1.00 56.88 307 GLN A CA 1
ATOM 2356 C C . GLN A 1 307 ? 6.241 -14.599 -10.714 1.00 56.88 307 GLN A C 1
ATOM 2358 O O . GLN A 1 307 ? 5.780 -15.663 -10.323 1.00 56.88 307 GLN A O 1
ATOM 2363 N N . SER A 1 308 ? 7.546 -14.442 -10.875 1.00 50.25 308 SER A N 1
ATOM 2364 C CA . SER A 1 308 ? 8.545 -15.465 -10.552 1.00 50.25 308 SER A CA 1
ATOM 2365 C C . SER A 1 308 ? 8.732 -15.735 -9.077 1.00 50.25 308 SER A C 1
ATOM 2367 O O . SER A 1 308 ? 9.068 -16.855 -8.706 1.00 50.25 308 SER A O 1
ATOM 2369 N N . PHE A 1 309 ? 8.464 -14.738 -8.235 1.00 52.06 309 PHE A N 1
ATOM 2370 C CA . PHE A 1 309 ? 8.505 -14.922 -6.798 1.00 52.06 309 PHE A CA 1
ATOM 2371 C C . PHE A 1 309 ? 7.418 -15.919 -6.346 1.00 52.06 309 PHE A C 1
ATOM 2373 O O . PHE A 1 309 ? 7.466 -16.362 -5.207 1.00 52.06 309 PHE A O 1
ATOM 2380 N N . PHE A 1 310 ? 6.441 -16.259 -7.214 1.00 45.97 310 PHE A N 1
ATOM 2381 C CA . PHE A 1 310 ? 5.323 -17.193 -6.984 1.00 45.97 310 PHE A CA 1
ATOM 2382 C C . PHE A 1 310 ? 5.603 -18.660 -7.310 1.00 45.97 310 PHE A C 1
ATOM 2384 O O . PHE A 1 310 ? 4.653 -19.428 -7.453 1.00 45.97 310 PHE A O 1
ATOM 2391 N N . ARG A 1 311 ? 6.869 -19.049 -7.433 1.00 43.84 311 ARG A N 1
ATOM 2392 C CA . ARG A 1 311 ? 7.246 -20.458 -7.562 1.00 43.84 311 ARG A CA 1
ATOM 2393 C C . ARG A 1 311 ? 7.644 -21.046 -6.220 1.00 43.84 311 ARG A C 1
ATOM 2395 O O . ARG A 1 311 ? 8.327 -20.331 -5.457 1.00 43.84 311 ARG A O 1
#

Secondary structure (DSSP, 8-state):
-----------SSHHHHHHHTTTTTTT--S---STT-TTSSS--HHHHTT--B-SSTT-BB--BPPPHHHHHHHHHHHHTS--SS-HHHHHHHHHHHHHT---HHHHHHHHHHHHHTT-GGGGSHHHHGGGGS--BTTSBPPHHHHHHHHHTTPPPPTT-SSTTHHHHHHHHHHHTT-SSTT--S-SHHHHTTS-S-S-GGGGGGSSS-EESS--TTPEEEEEETT---TT-----SEEEEEEEEEEE-GGG-EEEEEEETT---SSS----SEEEEE----TTTTTS-----SSS--EEEEEE--GGGG-

Mean predicted aligned error: 11.4 Å

Sequence (311 aa):
MMNHRRNAIGGLLAMSVSLALRPVFAQANNGISAEGMEKFDDFPQEFQDGMFRSPDPNKNFGSTSPPETYKAISGVLLRGAPFDCRPIDVAYYFAALREGILPDAVIADIRDIAAQAKQPRLAQPGFLKFFAYDWEKNNYFNPVVVGFFRGNGLKPYAGDETPWCAAFANWCISRSRVRAANVIIFDNQTRALGTRNASSGSFRCWGSEATMDPREGDLVVWAKTGTVTVNCPSVGQGHVAFVTKVQVGAGNKRSYHVVGGNQGFRGAVVQSVNGALVRPVDVAQAVSRRVIGNHFADRVIHSVRTQSFFR

Foldseek 3Di:
DDDDDDDDDDDPPPVPLVVLLVVLQPPADDDADPPPLVPLPDQPVLLQVQLQQAPPNVWGFANDADDPLQLQLLLLLLLQQDALAFLVSSLSSLVCQLVLHGHPNSLVSNCVSCVVVVRNVCSGSVNSNCLQKTHTDPHHGSNNQSLLQQLLVEHFDSAENQGRQLSSSLSSQLRHHDPDSNDRRHDPVSSVRGLSYRALLSQCPPDPFKDPDADASWKKGKADQPQDDPVDD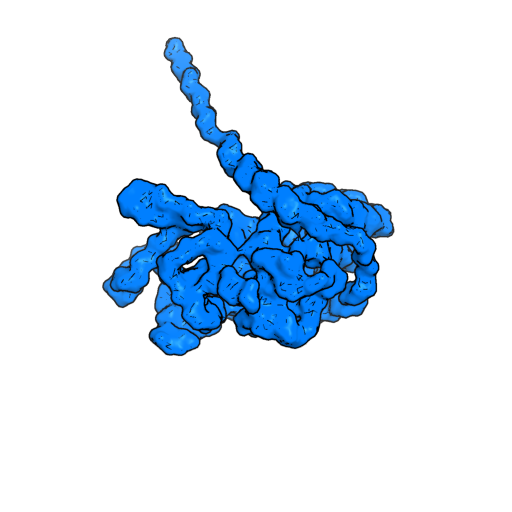DSHYTGIWGFHDWDQDPPRWIKTWTWTGQDDDDDDDGIGGDTDIGTADPPVPSVDDDDDDDDRPDIHMMIGGRVVSSD

Solvent-accessible surface area (backbone atoms only — not comparable to full-atom values): 17696 Å² total; per-residue (Å²): 138,87,84,85,81,82,83,90,80,89,76,78,71,72,65,63,58,63,67,68,45,57,74,57,55,70,75,69,79,86,81,80,71,74,80,80,52,87,64,67,79,68,67,62,64,61,55,67,73,56,43,58,51,43,76,50,86,90,42,46,42,21,71,40,86,52,56,68,69,54,44,53,44,27,52,49,57,62,46,62,41,51,48,65,48,57,36,43,52,29,47,47,44,44,38,30,31,43,75,38,46,72,52,68,67,53,50,49,57,34,38,53,54,16,50,77,68,73,38,62,68,61,49,35,45,80,48,45,20,56,65,36,29,73,38,57,61,90,36,33,44,42,50,43,61,50,43,23,24,58,35,41,75,38,61,72,42,87,66,32,69,49,81,40,12,21,22,37,50,33,32,24,41,26,40,16,67,36,88,52,68,79,64,73,56,72,54,72,70,51,32,62,66,34,73,66,45,37,28,24,34,47,51,66,72,44,69,92,43,59,38,90,75,73,47,64,47,14,34,37,28,37,32,41,67,90,52,78,48,99,84,72,67,41,84,27,41,46,38,32,30,23,24,70,36,77,43,76,46,83,89,77,40,52,33,34,31,27,37,28,34,53,48,50,83,73,87,91,54,87,32,22,37,32,82,46,84,44,66,82,48,69,67,85,60,72,82,74,71,93,79,89,84,85,92,73,86,49,54,45,64,44,17,25,58,50,71,69,75,75,111